Protein AF-A0A915I527-F1 (afdb_monomer)

Solvent-accessible surface area (backbone atoms only — not comparable to full-atom values): 11314 Å² total; per-residue (Å²): 134,87,75,80,77,55,21,30,43,56,52,45,46,52,34,38,80,65,66,72,48,99,56,93,51,64,83,54,41,32,39,28,46,30,30,69,75,68,42,27,34,25,80,50,53,55,79,43,41,50,62,61,56,59,54,50,44,69,65,29,42,70,80,59,39,72,50,46,48,77,46,80,44,73,32,59,65,62,54,54,40,59,68,54,62,69,87,58,81,80,58,48,62,47,74,29,36,35,18,74,36,62,64,71,39,84,43,24,37,31,59,53,93,66,25,43,27,35,27,82,41,94,84,50,88,53,70,78,47,74,44,55,47,90,45,49,46,68,23,48,28,58,61,70,92,54,61,68,94,49,86,34,31,39,21,35,40,51,78,82,57,64,61,67,72,39,96,77,32,69,52,86,46,32,35,43,33,26,92,40,64,67,55,44,51,46,47,45,40,51,62,43,61,78,73,45,91,69,84,126

Mean predicted aligned error: 5.67 Å

Nearest PDB structures (foldseek):
  1eaz-assembly1_A  TM=7.743E-01  e=2.487E-03  Homo sapiens
  5fi0-assembly3_E  TM=6.152E-01  e=7.373E-03  Homo sapiens
  5fi0-assembly2_C  TM=6.126E-01  e=9.386E-03  Homo sapiens
  6bnm-assembly1_A  TM=6.977E-01  e=3.139E-02  Homo sapiens
  5d3v-assembly2_B  TM=5.682E-01  e=2.619E-02  Homo sapiens

Sequence (200 aa):
MITKKLTASDVCRFAIERNKVNFTSTDDIGLFEVVCRGELERLISPDESVLDVVSRWTTWSLEERASNYLILKVDYVTNHVKNMAFGQTLYPTCEVLFAENRSFKRCFFKYVQGTIAQLKDAKSTKHLKEWNCDDLLWYFGCEIKRQPPKKFNLTFITKDDLIKRSKTNPCFGKTMCFKTEKDLYKWLCTVLLINVNIPF

pLDDT: mean 87.97, std 13.3, range [35.88, 98.56]

Foldseek 3Di:
DDDPQQFQLNVLVVCCVVVVDPDDDSLFKFKKKAWDLRQKIDTGFRGDGPCLVLVLLV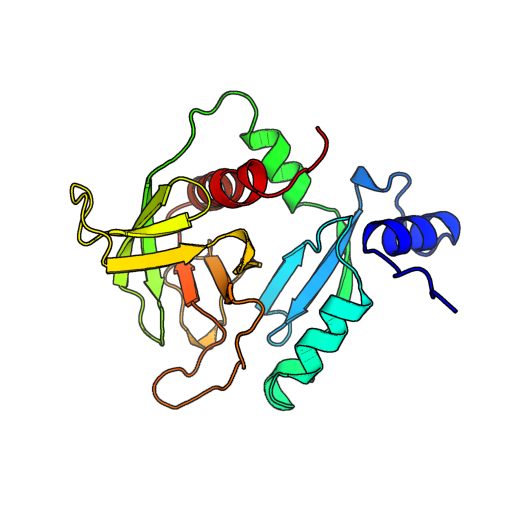LEDCVGNVNIDIDMDTPVLVVLLVVLVPPDDAPQKDWWQKDQAQGTDTWMWGDDDQKIFTAPDPPGPDGPDIDRLVQKDKIFGFPVNSVQPDRGKIFIDGSPDHQDADPRHNTGGMMTHHPDNSRSSSVVSNSDVVPPPPDD

InterPro domains:
  IPR000159 Ras-associating domain [PF00788] (2-60)
  IPR000159 Ras-associating domain [PS50200] (1-77)
  IPR029071 Ubiquitin-like domain superfamily [SSF54236] (1-79)
  IPR052227 Arf-GAP with Rho-GAP domain, ANK repeat and PH domain-containing protein [PTHR45899] (2-194)

Radius of gyration: 17.28 Å; Cα contacts (8 Å, |Δi|>4): 355; chains: 1; bounding box: 54×40×44 Å

Secondary structure (DSSP, 8-state):
--PPPPBHHHHHHHHHHTT-SS-S-TTSEEEEEEEGGGTEEEEPPTTSBHHHHHHHHTTS-HHHHTT-EEEEEE-HHHHHHHHHHTT-----EEEEEEESSSS-EEEEEEEETTEEEEESSTT---EEEEEEGGGEEEEEE--GGG--SSS-EEEEEETT------SSS-SSSEEEE-SSHHHHHHHHHHHHHTT-----

Structure (mmCIF, N/CA/C/O backbone):
data_AF-A0A915I527-F1
#
_entry.id   AF-A0A915I527-F1
#
loop_
_atom_site.group_PDB
_atom_site.id
_atom_site.type_symbol
_atom_site.label_atom_id
_atom_site.label_alt_id
_atom_site.label_comp_id
_atom_site.label_asym_id
_atom_site.label_entity_id
_atom_site.label_seq_id
_atom_site.pdbx_PDB_ins_code
_atom_site.Cartn_x
_atom_site.Cartn_y
_atom_site.Cartn_z
_atom_site.occupancy
_atom_site.B_iso_or_equiv
_atom_site.auth_seq_id
_atom_site.auth_comp_id
_atom_site.auth_asym_id
_atom_site.auth_atom_id
_atom_site.pdbx_PDB_model_num
ATOM 1 N N . MET A 1 1 ? -33.380 6.811 -4.066 1.00 35.88 1 MET A N 1
ATOM 2 C CA . MET A 1 1 ? -32.950 6.725 -2.655 1.00 35.88 1 MET A CA 1
ATOM 3 C C . MET A 1 1 ? -31.426 6.720 -2.668 1.00 35.88 1 MET A C 1
ATOM 5 O O . MET A 1 1 ? -30.853 5.735 -3.107 1.00 35.88 1 MET A O 1
ATOM 9 N N . ILE A 1 2 ? -30.772 7.845 -2.363 1.00 42.56 2 ILE A N 1
ATOM 10 C CA . ILE A 1 2 ? -29.302 7.934 -2.358 1.00 42.56 2 ILE A CA 1
ATOM 11 C C . ILE A 1 2 ? -28.854 7.495 -0.964 1.00 42.56 2 ILE A C 1
ATOM 13 O O . ILE A 1 2 ? -28.909 8.275 -0.018 1.00 42.56 2 ILE A O 1
ATOM 17 N N . THR A 1 3 ? -28.506 6.223 -0.796 1.00 50.00 3 THR A N 1
ATOM 18 C CA . THR A 1 3 ? -27.894 5.738 0.446 1.00 50.00 3 THR A CA 1
ATOM 19 C C . THR A 1 3 ? -26.538 6.418 0.606 1.00 50.00 3 THR A C 1
ATOM 21 O O . THR A 1 3 ? -25.677 6.296 -0.264 1.00 50.00 3 THR A O 1
ATOM 24 N N . LYS A 1 4 ? -26.352 7.162 1.703 1.00 63.53 4 LYS A N 1
ATOM 25 C CA . LYS A 1 4 ? -25.069 7.779 2.062 1.00 63.53 4 LYS A CA 1
ATOM 26 C C . LYS A 1 4 ? -23.982 6.697 2.031 1.00 63.53 4 LYS A C 1
ATOM 28 O O . LYS A 1 4 ? -24.095 5.699 2.742 1.00 63.53 4 LYS A O 1
ATOM 33 N N . LYS A 1 5 ? -22.954 6.875 1.193 1.00 83.06 5 LYS A N 1
ATOM 34 C CA . LYS A 1 5 ? -21.789 5.982 1.176 1.00 83.06 5 LYS A CA 1
ATOM 35 C C . LYS A 1 5 ? -21.079 6.107 2.524 1.00 83.06 5 LYS A C 1
ATOM 37 O O . LYS A 1 5 ? -20.650 7.197 2.883 1.00 83.06 5 LYS A O 1
ATOM 42 N N . LEU A 1 6 ? -20.980 5.003 3.261 1.00 93.12 6 LEU A N 1
ATOM 43 C CA . LEU A 1 6 ? -20.216 4.951 4.505 1.00 93.12 6 LEU A CA 1
ATOM 44 C C . LEU A 1 6 ? -18.721 5.048 4.166 1.00 93.12 6 LEU A C 1
ATOM 46 O O . LEU A 1 6 ? -18.207 4.212 3.412 1.00 93.12 6 LEU A O 1
ATOM 50 N N . THR A 1 7 ? -18.051 6.078 4.676 1.00 96.19 7 THR A N 1
ATOM 51 C CA . THR A 1 7 ? -16.613 6.303 4.467 1.00 96.19 7 THR A CA 1
ATOM 52 C C . THR A 1 7 ? -15.782 5.683 5.587 1.00 96.19 7 THR A C 1
ATOM 54 O O . THR A 1 7 ? -16.312 5.322 6.642 1.00 96.19 7 THR A O 1
ATOM 57 N N . ALA A 1 8 ? -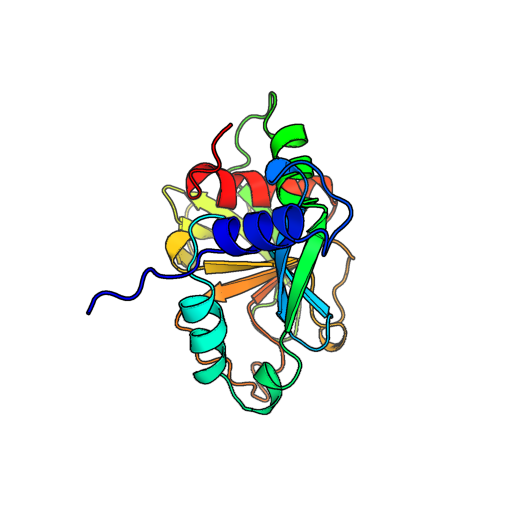14.468 5.569 5.384 1.00 95.50 8 ALA A N 1
ATOM 58 C CA . ALA A 1 8 ? -13.556 5.129 6.439 1.00 95.50 8 ALA A CA 1
ATOM 59 C C . ALA A 1 8 ? -13.630 6.034 7.685 1.00 95.50 8 ALA A C 1
ATOM 61 O O . ALA A 1 8 ? -13.700 5.525 8.804 1.00 95.50 8 ALA A O 1
ATOM 62 N N . SER A 1 9 ? -13.710 7.359 7.500 1.00 94.56 9 SER A N 1
ATOM 63 C CA . SER A 1 9 ? -13.876 8.318 8.604 1.00 94.56 9 SER A CA 1
ATOM 64 C C . SER A 1 9 ? -15.180 8.095 9.376 1.00 94.56 9 SER A C 1
ATOM 66 O O . SER A 1 9 ? -15.177 8.122 10.608 1.00 94.56 9 SER A O 1
ATOM 68 N N . ASP A 1 10 ? -16.288 7.814 8.677 1.00 95.62 10 ASP A N 1
ATOM 69 C CA . ASP A 1 10 ? -17.565 7.506 9.328 1.00 95.62 10 ASP A CA 1
ATOM 70 C C . ASP A 1 10 ? -17.476 6.217 10.171 1.00 95.62 10 ASP A C 1
ATOM 72 O O . ASP A 1 10 ? -18.038 6.167 11.267 1.00 95.62 10 ASP A O 1
ATOM 76 N N . VAL A 1 11 ? -16.734 5.196 9.715 1.00 96.06 11 VAL A N 1
ATOM 77 C CA . VAL A 1 11 ? -16.493 3.963 10.492 1.00 96.06 11 VAL A CA 1
ATOM 78 C C . VAL A 1 11 ? -15.653 4.232 11.740 1.00 96.06 11 VAL A C 1
ATOM 80 O O . VAL A 1 11 ? -16.031 3.778 12.823 1.00 96.06 11 VAL A O 1
ATOM 83 N N . CYS A 1 12 ? -14.549 4.978 11.619 1.00 95.88 12 CYS A N 1
ATOM 84 C CA . CYS A 1 12 ? -13.720 5.359 12.767 1.00 95.88 12 CYS A CA 1
ATOM 85 C C . CYS A 1 12 ? -14.544 6.121 13.815 1.00 95.88 12 CYS A C 1
ATOM 87 O O . CYS A 1 12 ? -14.535 5.760 14.994 1.00 95.88 12 CYS A O 1
ATOM 89 N N . ARG A 1 13 ? -15.315 7.125 13.377 1.00 96.12 13 ARG A N 1
ATOM 90 C CA . ARG A 1 13 ? -16.177 7.932 14.251 1.00 96.12 13 ARG A CA 1
ATOM 91 C C . ARG A 1 13 ? -17.214 7.072 14.969 1.00 96.12 13 ARG A C 1
ATOM 93 O O . ARG A 1 13 ? -17.318 7.136 16.190 1.00 96.12 13 ARG A O 1
ATOM 100 N N . PHE A 1 14 ? -17.917 6.209 14.235 1.00 95.31 14 PHE A N 1
ATOM 101 C CA . PHE A 1 14 ? -18.912 5.305 14.812 1.00 95.31 14 PHE A CA 1
ATOM 102 C C . PHE A 1 14 ? -18.310 4.368 15.869 1.00 95.31 14 PHE A C 1
ATOM 104 O O . PHE A 1 14 ? -18.930 4.118 16.903 1.00 95.31 14 PHE A O 1
ATOM 111 N N . ALA A 1 15 ? -17.107 3.840 15.630 1.00 95.12 15 ALA A N 1
ATOM 112 C CA . ALA A 1 15 ? -16.439 2.951 16.575 1.00 95.12 15 ALA A CA 1
ATOM 113 C C . ALA A 1 15 ? -16.059 3.665 17.882 1.00 95.12 15 ALA A C 1
ATOM 115 O O . ALA A 1 15 ? -16.245 3.084 18.955 1.00 95.12 15 ALA A O 1
ATOM 116 N N . ILE A 1 16 ? -15.584 4.913 17.794 1.00 95.06 16 ILE A N 1
ATOM 117 C CA . ILE A 1 16 ? -15.290 5.767 18.954 1.00 95.06 16 ILE A CA 1
ATOM 118 C C . ILE A 1 16 ? -16.580 6.079 19.723 1.00 95.06 16 ILE A C 1
ATOM 120 O O . ILE A 1 16 ? -16.683 5.758 20.903 1.00 95.06 16 ILE A O 1
ATOM 124 N N . GLU A 1 17 ? -17.606 6.610 19.050 1.00 95.38 17 GLU A N 1
ATOM 125 C CA . GLU A 1 17 ? -18.885 7.002 19.671 1.00 95.38 17 GLU A CA 1
ATOM 126 C C . GLU A 1 17 ? -19.605 5.832 20.363 1.00 95.38 17 GLU A C 1
ATOM 128 O O . GLU A 1 17 ? -20.365 6.021 21.313 1.00 95.38 17 GLU A O 1
ATOM 133 N N . ARG A 1 18 ? -19.377 4.601 19.893 1.00 94.94 18 ARG A N 1
ATOM 134 C CA . ARG A 1 18 ? -19.960 3.372 20.455 1.00 94.94 18 ARG A CA 1
ATOM 135 C C . ARG A 1 18 ? -19.052 2.662 21.459 1.00 94.94 18 ARG A C 1
ATOM 137 O O . ARG A 1 18 ? -19.376 1.529 21.832 1.00 94.94 18 ARG A O 1
ATOM 144 N N . ASN A 1 19 ? -17.948 3.285 21.880 1.00 90.38 19 ASN A N 1
ATOM 145 C CA . ASN A 1 19 ? -16.951 2.718 22.796 1.00 90.38 19 ASN A CA 1
ATOM 146 C C . ASN A 1 19 ? -16.484 1.315 22.362 1.00 90.38 19 ASN A C 1
ATOM 148 O O . ASN A 1 19 ? -16.349 0.402 23.177 1.00 90.38 19 ASN A O 1
ATOM 152 N N . LYS A 1 20 ? -16.313 1.103 21.050 1.00 92.31 20 LYS A N 1
ATOM 153 C CA . LYS A 1 20 ? -15.820 -0.167 20.483 1.00 92.31 20 LYS A CA 1
ATOM 154 C C . LYS A 1 20 ? -14.301 -0.231 20.417 1.00 92.31 20 LYS A C 1
ATOM 156 O O . LYS A 1 20 ? -13.754 -1.300 20.166 1.00 92.31 20 LYS A O 1
ATOM 161 N N . VAL A 1 21 ? -13.642 0.902 20.626 1.00 90.69 21 VAL A N 1
ATOM 162 C CA . VAL A 1 21 ? -12.194 1.067 20.568 1.00 90.69 21 VAL A CA 1
ATOM 163 C C . VAL A 1 21 ? -11.750 2.053 21.647 1.00 90.69 21 VAL A C 1
ATOM 165 O O . VAL A 1 21 ? -12.518 2.924 22.046 1.00 90.69 21 VAL A O 1
ATOM 168 N N . ASN A 1 22 ? -10.499 1.936 22.091 1.00 91.25 22 ASN A N 1
ATOM 169 C CA . ASN A 1 22 ? -9.917 2.807 23.115 1.00 91.25 22 ASN A CA 1
ATOM 170 C C . ASN A 1 22 ? -9.201 4.008 22.475 1.00 91.25 22 ASN A C 1
ATOM 172 O O . ASN A 1 22 ? -8.009 4.209 22.692 1.00 91.25 22 ASN A O 1
ATOM 176 N N . PHE A 1 23 ? -9.919 4.771 21.650 1.00 89.81 23 PHE A N 1
ATOM 177 C CA . PHE A 1 23 ? -9.430 6.006 21.030 1.00 89.81 23 PHE A CA 1
ATOM 178 C C . PHE A 1 23 ? -10.411 7.141 21.299 1.00 89.81 23 PHE A C 1
ATOM 180 O O . PHE A 1 23 ? -11.617 6.913 21.374 1.00 89.81 23 PHE A O 1
ATOM 187 N N . THR A 1 24 ? -9.892 8.358 21.434 1.00 86.81 24 THR A N 1
ATOM 188 C CA . THR A 1 24 ? -10.682 9.568 21.708 1.00 86.81 24 THR A CA 1
ATOM 189 C C . THR A 1 24 ? -10.756 10.512 20.511 1.00 86.81 24 THR A C 1
ATOM 191 O O . THR A 1 24 ? -11.669 11.332 20.454 1.00 86.81 24 THR A O 1
ATOM 194 N N . SER A 1 25 ? -9.839 10.380 19.547 1.00 88.94 25 SER A N 1
ATOM 195 C CA . SER A 1 25 ? -9.818 11.151 18.303 1.00 88.94 25 SER A CA 1
ATOM 196 C C . SER A 1 25 ? -9.816 10.235 17.083 1.00 88.94 25 SER A C 1
ATOM 198 O O . SER A 1 25 ? -9.184 9.177 17.079 1.00 88.94 25 SER A O 1
ATOM 200 N N . THR A 1 26 ? -10.497 10.666 16.020 1.00 87.31 26 THR A N 1
ATOM 201 C CA . THR A 1 26 ? -10.415 10.029 14.699 1.00 87.31 26 THR A CA 1
ATOM 202 C C . THR A 1 26 ? -9.049 10.204 14.041 1.00 87.31 26 THR A C 1
ATOM 204 O O . THR A 1 26 ? -8.757 9.478 13.100 1.00 87.31 26 THR A O 1
ATOM 207 N N . ASP A 1 27 ? -8.215 11.123 14.530 1.00 86.25 27 ASP A N 1
ATOM 208 C CA . ASP A 1 27 ? -6.867 11.357 13.995 1.00 86.25 27 ASP A CA 1
ATOM 209 C C . ASP A 1 27 ? -5.857 10.285 14.434 1.00 86.25 27 ASP A C 1
ATOM 211 O O . ASP A 1 27 ? -4.825 10.106 13.792 1.00 86.25 27 ASP A O 1
ATOM 215 N N . ASP A 1 28 ? -6.161 9.555 15.512 1.00 89.38 28 ASP A N 1
ATOM 216 C CA . ASP A 1 28 ? -5.281 8.528 16.079 1.00 89.38 28 ASP A CA 1
ATOM 217 C C . ASP A 1 28 ? -5.592 7.118 15.554 1.00 89.38 28 ASP A C 1
ATOM 219 O O . ASP A 1 28 ? -4.817 6.183 15.776 1.00 89.38 28 ASP A O 1
ATOM 223 N N . ILE A 1 29 ? -6.727 6.940 14.869 1.00 94.88 29 ILE A N 1
ATOM 224 C CA . ILE A 1 29 ? -7.246 5.643 14.430 1.00 94.88 29 ILE A CA 1
ATOM 225 C C . ILE A 1 29 ? -7.549 5.637 12.930 1.00 94.88 29 ILE A C 1
ATOM 227 O O . ILE A 1 29 ? -8.259 6.489 12.404 1.00 94.88 29 ILE A O 1
ATOM 231 N N . GLY A 1 30 ? -7.059 4.611 12.244 1.00 95.12 30 GLY A N 1
ATOM 232 C CA . GLY A 1 30 ? -7.296 4.385 10.825 1.00 95.12 30 GLY A CA 1
ATOM 233 C C . GLY A 1 30 ? -8.070 3.097 10.580 1.00 95.12 30 GLY A C 1
ATOM 234 O O . GLY A 1 30 ? -7.940 2.119 11.327 1.00 95.12 30 GLY A O 1
ATOM 235 N N . LEU A 1 31 ? -8.843 3.078 9.496 1.00 97.56 31 LEU A N 1
ATOM 236 C CA . LEU A 1 31 ? -9.376 1.845 8.931 1.00 97.56 31 LEU A CA 1
ATOM 237 C C . LEU A 1 31 ? -8.354 1.280 7.945 1.00 97.56 31 LEU A C 1
ATOM 239 O O . LEU A 1 31 ? -7.955 1.953 6.997 1.00 97.56 31 LEU A O 1
ATOM 243 N N . PHE A 1 32 ? -7.944 0.039 8.165 1.00 98.19 32 PHE A N 1
ATOM 244 C CA . PHE A 1 32 ? -6.981 -0.648 7.320 1.00 98.19 32 PHE A CA 1
ATOM 245 C C . PHE A 1 32 ? -7.658 -1.764 6.539 1.00 98.19 32 PHE A C 1
ATOM 247 O O . PHE A 1 32 ? -8.436 -2.540 7.092 1.00 98.19 32 PHE A O 1
ATOM 254 N N . GLU A 1 33 ? -7.316 -1.861 5.259 1.00 98.25 33 GLU A N 1
ATOM 255 C CA . GLU A 1 33 ? -7.559 -3.050 4.450 1.00 98.25 33 GLU A CA 1
ATOM 256 C C . GLU A 1 33 ? -6.364 -3.985 4.610 1.00 98.25 33 GLU A C 1
ATOM 258 O O . GLU A 1 33 ? -5.229 -3.581 4.356 1.00 98.25 33 GLU A O 1
ATOM 263 N N . VAL A 1 34 ? -6.626 -5.232 4.999 1.00 98.56 34 VAL A N 1
ATOM 264 C CA . VAL A 1 34 ? -5.612 -6.275 5.148 1.00 98.56 34 VAL A CA 1
ATOM 265 C C . VAL A 1 34 ? -5.899 -7.402 4.165 1.00 98.56 34 VAL A C 1
ATOM 267 O O . VAL A 1 34 ? -7.028 -7.890 4.080 1.00 98.56 34 VAL A O 1
ATOM 270 N N . VAL A 1 35 ? -4.877 -7.804 3.412 1.00 97.62 35 VAL A N 1
ATOM 271 C CA . VAL A 1 35 ? -4.969 -8.786 2.322 1.00 97.62 35 VAL A CA 1
ATOM 272 C C . VAL A 1 35 ? -3.832 -9.802 2.408 1.00 97.62 35 VAL A C 1
ATOM 274 O O . VAL A 1 35 ? -2.932 -9.687 3.243 1.00 97.62 35 VAL A O 1
ATOM 277 N N . CYS A 1 36 ? -3.870 -10.826 1.547 1.00 96.25 36 CYS A N 1
ATOM 278 C CA . CYS A 1 36 ? -2.830 -11.861 1.474 1.00 96.25 36 CYS A CA 1
ATOM 279 C C . CYS A 1 36 ? -2.515 -12.481 2.846 1.00 96.25 36 CYS A C 1
ATOM 281 O O . CYS A 1 36 ? -1.359 -12.555 3.256 1.00 96.25 36 CYS A O 1
ATOM 283 N N . ARG A 1 37 ? -3.557 -12.909 3.572 1.00 96.31 37 ARG A N 1
ATOM 284 C CA . ARG A 1 37 ? -3.440 -13.569 4.885 1.00 96.31 37 ARG A CA 1
ATOM 285 C C . ARG A 1 37 ? -2.680 -12.749 5.937 1.00 96.31 37 ARG A C 1
ATOM 287 O O . ARG A 1 37 ? -2.027 -13.322 6.803 1.00 96.31 37 ARG A O 1
ATOM 294 N N . GLY A 1 38 ? -2.772 -11.421 5.870 1.00 97.50 38 GLY A N 1
ATOM 295 C CA . GLY A 1 38 ? -2.122 -10.527 6.830 1.00 97.50 38 GLY A CA 1
ATOM 296 C C . GLY A 1 38 ? -0.714 -10.086 6.439 1.00 97.50 38 GLY A C 1
ATOM 297 O O . GLY A 1 38 ? -0.101 -9.321 7.175 1.00 97.50 38 GLY A O 1
ATOM 298 N N . GLU A 1 39 ? -0.189 -10.535 5.297 1.00 97.56 39 GLU A N 1
ATOM 299 C CA . GLU A 1 39 ? 1.156 -10.155 4.846 1.00 97.56 39 GLU A CA 1
ATOM 300 C C . GLU A 1 39 ? 1.206 -8.745 4.234 1.00 97.56 39 GLU A C 1
ATOM 302 O O . GLU A 1 39 ? 2.290 -8.172 4.095 1.00 97.56 39 GLU A O 1
ATOM 307 N N . LEU A 1 40 ? 0.046 -8.192 3.858 1.00 97.88 40 LEU A N 1
ATOM 308 C CA . LEU A 1 40 ? -0.080 -6.869 3.260 1.00 97.88 40 LEU A CA 1
ATOM 309 C C . LEU A 1 40 ? -1.240 -6.086 3.862 1.00 97.88 40 LEU A C 1
ATOM 311 O O . LEU A 1 40 ? -2.334 -6.6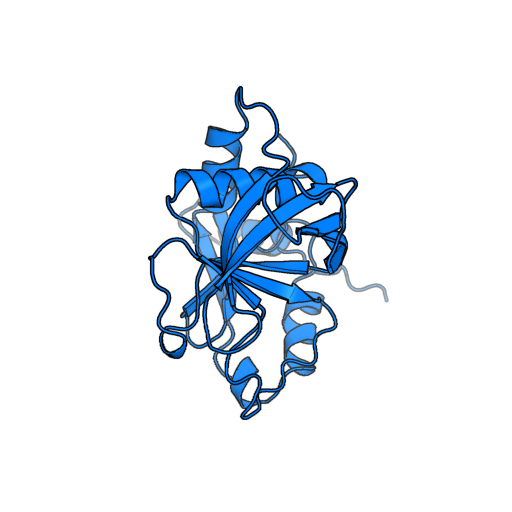20 4.044 1.00 97.88 40 LEU A O 1
ATOM 315 N N . GLU A 1 41 ? -1.027 -4.793 4.079 1.00 98.00 41 GLU A N 1
ATOM 316 C CA . GLU A 1 41 ? -2.069 -3.896 4.570 1.00 98.00 41 GLU A CA 1
ATOM 317 C C . GLU A 1 41 ? -1.931 -2.480 4.025 1.00 98.00 41 GLU A C 1
ATOM 319 O O . GLU A 1 41 ? -0.834 -2.035 3.699 1.00 98.00 41 GLU A O 1
ATOM 324 N N . ARG A 1 42 ? -3.034 -1.740 3.959 1.00 96.12 42 ARG A N 1
ATOM 325 C CA . ARG A 1 42 ? -3.017 -0.316 3.620 1.00 96.12 42 ARG A CA 1
ATOM 326 C C . ARG A 1 42 ? -3.961 0.475 4.504 1.00 96.12 42 ARG A C 1
ATOM 328 O O . ARG A 1 42 ? -5.017 -0.035 4.874 1.00 96.12 42 ARG A O 1
ATOM 335 N N . LEU A 1 43 ? -3.603 1.725 4.780 1.00 95.69 43 LEU A N 1
ATOM 336 C CA . LEU A 1 43 ? -4.548 2.703 5.306 1.00 95.69 43 LEU A CA 1
ATOM 337 C C . LEU A 1 43 ? -5.568 3.036 4.206 1.00 95.69 43 LEU A C 1
ATOM 339 O O . LEU A 1 43 ? -5.194 3.295 3.060 1.00 95.69 43 LEU A O 1
ATOM 343 N N . ILE A 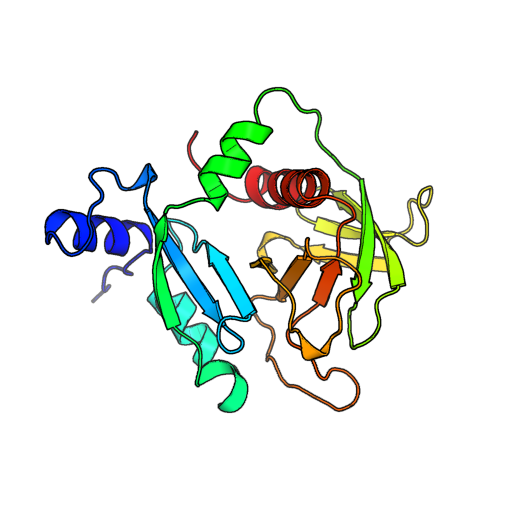1 44 ? -6.851 2.998 4.549 1.00 95.31 44 ILE A N 1
ATOM 344 C CA . ILE A 1 44 ? -7.942 3.447 3.683 1.00 95.31 44 ILE A CA 1
ATOM 345 C C . ILE A 1 44 ? -8.116 4.950 3.895 1.00 95.31 44 ILE A C 1
ATOM 347 O O . ILE A 1 44 ? -8.205 5.397 5.041 1.00 95.31 44 ILE A O 1
ATOM 351 N N . SER A 1 45 ? -8.167 5.726 2.808 1.00 91.31 45 SER A N 1
ATOM 352 C CA . SER A 1 45 ? -8.313 7.182 2.908 1.00 91.31 45 SER A CA 1
ATOM 353 C C . SER A 1 45 ? -9.610 7.553 3.642 1.00 91.31 45 SER A C 1
ATOM 355 O O . SER A 1 45 ? -10.625 6.880 3.438 1.00 91.31 45 SER A O 1
ATOM 357 N N . PRO A 1 46 ? -9.627 8.615 4.472 1.00 92.00 46 PRO A N 1
ATOM 358 C CA . PRO A 1 46 ? -10.794 8.978 5.284 1.00 92.00 46 PRO A CA 1
ATOM 359 C C . PRO A 1 46 ? -12.103 9.156 4.496 1.00 92.00 46 PRO A C 1
ATOM 361 O O . PRO A 1 46 ? -13.185 8.897 5.029 1.00 92.00 46 PRO A O 1
ATOM 364 N N . ASP A 1 47 ? -12.004 9.584 3.240 1.00 92.19 47 ASP A N 1
ATOM 365 C CA . ASP A 1 47 ? -13.087 9.826 2.285 1.00 92.19 47 ASP A CA 1
ATOM 366 C C . ASP A 1 47 ? -13.427 8.610 1.402 1.00 92.19 47 ASP A C 1
ATOM 368 O O . ASP A 1 47 ? -14.496 8.578 0.787 1.00 92.19 47 ASP A O 1
ATOM 372 N N . GLU A 1 48 ? -12.570 7.585 1.360 1.00 92.75 48 GLU A N 1
ATOM 373 C CA . GLU A 1 48 ? -12.798 6.388 0.548 1.00 92.75 48 GLU A CA 1
ATOM 374 C C . GLU A 1 48 ? -14.009 5.608 1.088 1.00 92.75 48 GLU A C 1
ATOM 376 O O . GLU A 1 48 ? -14.185 5.400 2.296 1.00 92.75 48 GLU A O 1
ATOM 381 N N . SER A 1 49 ? -14.878 5.168 0.174 1.00 95.31 49 SER A N 1
ATOM 382 C CA . SER A 1 49 ? -16.059 4.392 0.539 1.00 95.31 49 SER A CA 1
ATOM 383 C C . SER A 1 49 ? -15.681 2.967 0.917 1.00 95.31 49 SER A C 1
ATOM 385 O O . SER A 1 49 ? -15.106 2.224 0.122 1.00 95.31 49 SER A O 1
ATOM 387 N N . VAL A 1 50 ? -16.116 2.542 2.101 1.00 96.38 50 VAL A N 1
ATOM 388 C CA . VAL A 1 50 ? -15.895 1.178 2.596 1.00 96.38 50 VAL A CA 1
ATOM 389 C C . VAL A 1 50 ? -16.573 0.144 1.696 1.00 96.38 50 VAL A C 1
ATOM 391 O O . VAL A 1 50 ? -16.025 -0.931 1.457 1.00 96.38 50 VAL A O 1
ATOM 394 N N . LEU A 1 51 ? -17.743 0.483 1.146 1.00 95.12 51 LEU A N 1
ATOM 395 C CA . LEU A 1 51 ? -18.436 -0.381 0.195 1.00 95.12 51 LEU A CA 1
ATOM 396 C C . LEU A 1 51 ? -17.636 -0.545 -1.099 1.00 95.12 51 LEU A C 1
ATOM 398 O O . LEU A 1 51 ? -17.551 -1.663 -1.599 1.00 95.12 51 LEU A O 1
ATOM 402 N N . ASP A 1 52 ? -17.035 0.526 -1.621 1.00 93.88 52 ASP A N 1
ATOM 403 C CA . ASP A 1 52 ? -16.231 0.455 -2.847 1.00 93.88 52 ASP A CA 1
ATOM 404 C C . ASP A 1 52 ? -14.975 -0.415 -2.620 1.00 93.88 52 ASP A C 1
ATOM 406 O O . ASP A 1 52 ? -14.634 -1.235 -3.474 1.00 93.88 52 ASP A O 1
ATOM 410 N N . VAL A 1 53 ? -14.347 -0.332 -1.437 1.00 94.69 53 VAL A N 1
ATOM 411 C CA . VAL A 1 53 ? -13.219 -1.200 -1.037 1.00 94.69 53 VAL A CA 1
ATOM 412 C C . VAL A 1 53 ? -13.612 -2.675 -1.041 1.00 94.69 53 VAL A C 1
ATOM 414 O O . VAL A 1 53 ? -12.973 -3.485 -1.710 1.00 94.69 53 VAL A O 1
ATOM 417 N N . VAL A 1 54 ? -14.680 -3.035 -0.325 1.00 95.06 54 VAL A N 1
ATOM 418 C CA . VAL A 1 54 ? -15.123 -4.436 -0.221 1.00 95.06 54 VAL A CA 1
ATOM 419 C C . VAL A 1 54 ? -15.649 -4.947 -1.565 1.00 95.06 54 VAL A C 1
ATOM 421 O O . VAL A 1 54 ? -15.411 -6.099 -1.930 1.00 95.06 54 VAL A O 1
ATOM 424 N N . SER A 1 55 ? -16.312 -4.089 -2.346 1.00 93.94 55 SER A N 1
ATOM 425 C CA . SER A 1 55 ? -16.787 -4.432 -3.691 1.00 93.94 55 SER A CA 1
ATOM 426 C C . SER A 1 55 ? -15.627 -4.746 -4.632 1.00 93.94 55 SER A C 1
ATOM 428 O O . SER A 1 55 ? -15.733 -5.675 -5.430 1.00 93.94 55 SER A O 1
ATOM 430 N N . ARG A 1 56 ? -14.485 -4.059 -4.503 1.00 94.31 56 ARG A N 1
ATOM 431 C CA . ARG A 1 56 ? -13.276 -4.358 -5.284 1.00 94.31 56 ARG A CA 1
ATOM 432 C C . ARG A 1 56 ? -12.788 -5.788 -5.069 1.00 94.31 56 ARG A C 1
ATOM 434 O O . ARG A 1 56 ? -12.431 -6.452 -6.032 1.00 94.31 56 ARG A O 1
ATOM 441 N N . TRP A 1 57 ? -12.856 -6.321 -3.849 1.00 94.50 57 TRP A N 1
ATOM 442 C CA . TRP A 1 57 ? -12.477 -7.718 -3.591 1.00 94.50 57 TRP A CA 1
ATOM 443 C C . TRP A 1 57 ? -13.325 -8.722 -4.374 1.00 94.50 57 TRP A C 1
ATOM 445 O O . TRP A 1 57 ? -12.888 -9.847 -4.618 1.00 94.50 57 TRP A O 1
ATOM 455 N N . THR A 1 58 ? -14.541 -8.345 -4.778 1.00 92.31 58 THR A N 1
ATOM 456 C CA . THR A 1 58 ? -15.413 -9.237 -5.548 1.00 92.31 58 THR A CA 1
ATOM 457 C C . THR A 1 58 ? -14.889 -9.499 -6.959 1.00 92.31 58 THR A C 1
ATOM 459 O O . THR A 1 58 ? -15.200 -10.554 -7.514 1.00 92.31 58 THR A O 1
ATOM 462 N N . THR A 1 59 ? -14.049 -8.606 -7.501 1.00 91.25 59 THR A N 1
ATOM 463 C CA . THR A 1 59 ? -13.391 -8.778 -8.806 1.00 91.25 59 THR A CA 1
ATOM 464 C C . THR A 1 59 ? -12.174 -9.703 -8.729 1.00 91.25 59 THR A C 1
ATOM 466 O O . THR A 1 59 ? -11.719 -10.224 -9.751 1.00 91.25 59 THR A O 1
ATOM 469 N N . TRP A 1 60 ? -11.649 -9.943 -7.524 1.00 92.62 60 TRP A N 1
ATOM 470 C CA . TRP A 1 60 ? -10.520 -10.837 -7.289 1.00 92.62 60 TRP A CA 1
ATOM 471 C C . TRP A 1 60 ? -10.970 -12.296 -7.209 1.00 92.62 60 TRP A C 1
ATOM 473 O O . TRP A 1 60 ? -12.142 -12.612 -6.976 1.00 92.62 60 TRP A O 1
ATOM 483 N N . SER A 1 61 ? -10.016 -13.213 -7.388 1.00 91.00 61 SER A N 1
ATOM 484 C CA . SER A 1 61 ? -10.291 -14.642 -7.221 1.00 91.00 61 SER A CA 1
ATOM 485 C C . SER A 1 61 ? -10.744 -14.966 -5.790 1.00 91.00 61 SER A C 1
ATOM 487 O O . SER A 1 61 ? -10.424 -14.246 -4.841 1.00 91.00 61 SER A O 1
ATOM 489 N N . LEU A 1 62 ? -11.466 -16.082 -5.625 1.00 91.56 62 LEU A N 1
ATOM 490 C CA . LEU A 1 62 ? -11.895 -16.542 -4.302 1.00 91.56 62 LEU A CA 1
ATOM 491 C C . LEU A 1 62 ? -10.701 -16.737 -3.354 1.00 91.56 62 LEU A C 1
ATOM 493 O O . LEU A 1 62 ? -10.803 -16.383 -2.186 1.00 91.56 62 LEU A O 1
ATOM 497 N N . GLU A 1 63 ? -9.578 -17.249 -3.866 1.00 90.81 63 GLU A N 1
ATOM 498 C CA . GLU A 1 63 ? -8.353 -17.458 -3.088 1.00 90.81 63 GLU A CA 1
ATOM 499 C C . GLU A 1 63 ? -7.788 -16.142 -2.541 1.00 90.81 63 GLU A C 1
ATOM 501 O O . GLU A 1 63 ? -7.444 -16.079 -1.362 1.00 90.81 63 GLU A O 1
ATOM 506 N N . GLU A 1 64 ? -7.737 -15.087 -3.363 1.00 91.69 64 GLU A N 1
ATOM 507 C CA . GLU A 1 64 ? -7.217 -13.788 -2.920 1.00 91.69 64 GLU A CA 1
ATOM 508 C C . GLU A 1 64 ? -8.115 -13.154 -1.862 1.00 91.69 64 GLU A C 1
ATOM 510 O O . GLU A 1 64 ? -7.620 -12.640 -0.864 1.00 91.69 64 GLU A O 1
ATOM 515 N N . ARG A 1 65 ? -9.437 -13.184 -2.071 1.00 93.12 65 ARG A N 1
ATOM 516 C CA . ARG A 1 65 ? -10.373 -12.441 -1.217 1.00 93.12 65 ARG A CA 1
ATOM 517 C C . ARG A 1 65 ? -10.764 -13.162 0.068 1.00 93.12 65 ARG A C 1
ATOM 519 O O . ARG A 1 65 ? -11.230 -12.510 0.995 1.00 93.12 65 ARG A O 1
ATOM 526 N N . ALA A 1 66 ? -10.595 -14.484 0.139 1.00 94.25 66 ALA A N 1
ATOM 527 C CA . ALA A 1 66 ? -11.063 -15.293 1.268 1.00 94.25 66 ALA A CA 1
ATOM 528 C C . ALA A 1 66 ? -10.443 -14.888 2.615 1.00 94.25 66 ALA A C 1
ATOM 530 O O . ALA A 1 66 ? -11.065 -15.088 3.653 1.00 94.25 66 ALA A O 1
ATOM 531 N N . SER A 1 67 ? -9.230 -14.330 2.598 1.00 95.19 67 SER A N 1
ATOM 532 C CA . SER A 1 67 ? -8.525 -13.879 3.802 1.00 95.19 67 SER A CA 1
ATOM 533 C C . SER A 1 67 ? -8.563 -12.369 4.023 1.00 95.19 67 SER A C 1
ATOM 535 O O . SER A 1 67 ? -7.870 -11.888 4.915 1.00 95.19 67 SER A O 1
ATOM 537 N N . ASN A 1 68 ? -9.284 -11.615 3.191 1.00 97.75 68 ASN A N 1
ATOM 538 C CA . ASN A 1 68 ? -9.313 -10.164 3.311 1.00 97.75 68 ASN A CA 1
ATOM 539 C C . ASN A 1 68 ? -10.196 -9.744 4.480 1.00 97.75 68 ASN A C 1
ATOM 541 O O . ASN A 1 68 ? -11.269 -10.309 4.699 1.00 97.75 68 ASN A O 1
ATOM 545 N N . TYR A 1 69 ? -9.769 -8.719 5.205 1.00 98.38 69 TYR A N 1
ATOM 546 C CA . TYR A 1 69 ? -10.569 -8.131 6.268 1.00 98.38 69 TYR A CA 1
ATOM 547 C C . TYR A 1 69 ? -10.248 -6.652 6.444 1.00 98.38 69 TYR A C 1
ATOM 549 O O . TYR A 1 69 ? -9.213 -6.150 6.003 1.00 98.38 69 TYR A O 1
ATOM 557 N N . LEU A 1 70 ? -11.176 -5.956 7.094 1.00 98.38 70 LEU A N 1
ATOM 558 C CA . LEU A 1 70 ? -10.982 -4.588 7.545 1.00 98.38 70 LEU A CA 1
ATOM 559 C C . LEU A 1 70 ? -10.681 -4.593 9.039 1.00 98.38 70 LEU A C 1
ATOM 561 O O . LEU A 1 70 ? -11.290 -5.359 9.789 1.00 98.38 70 LEU A O 1
ATOM 565 N N . ILE A 1 71 ? -9.767 -3.735 9.475 1.00 97.62 71 ILE A N 1
ATOM 566 C CA . ILE A 1 71 ? -9.422 -3.594 10.891 1.00 97.62 71 ILE A CA 1
ATOM 567 C C . ILE A 1 71 ? -9.244 -2.127 11.265 1.00 97.62 71 ILE A C 1
ATOM 569 O O . ILE A 1 71 ? -8.669 -1.346 10.512 1.00 97.62 71 ILE A O 1
ATOM 573 N N . LEU A 1 72 ? -9.737 -1.762 12.446 1.00 97.50 72 LEU A N 1
ATOM 574 C CA . LEU A 1 72 ? -9.471 -0.472 13.071 1.00 97.50 72 LEU A CA 1
ATOM 575 C C . LEU A 1 72 ? -8.259 -0.597 13.991 1.00 97.50 72 LEU A C 1
ATOM 577 O O . LEU A 1 72 ? -8.220 -1.484 14.847 1.00 97.50 72 LEU A O 1
ATOM 581 N N . LYS A 1 73 ? -7.276 0.283 13.820 1.00 96.12 73 LYS A N 1
ATOM 582 C CA . LYS A 1 73 ? -6.063 0.326 14.649 1.00 96.12 73 LYS A CA 1
ATOM 583 C C . LYS A 1 73 ? -5.411 1.704 14.584 1.00 96.12 73 LYS A C 1
ATOM 585 O O . LYS A 1 73 ? -5.864 2.556 13.827 1.00 96.12 73 LYS A O 1
ATOM 590 N N . VAL A 1 74 ? -4.342 1.898 15.359 1.00 95.69 74 VAL A N 1
ATOM 591 C CA . VAL A 1 74 ? -3.559 3.143 15.354 1.00 95.69 74 VAL A CA 1
ATOM 592 C C . VAL A 1 74 ? -3.189 3.531 13.921 1.00 95.69 74 VAL A C 1
ATOM 594 O O . VAL A 1 74 ? -2.625 2.706 13.191 1.00 95.69 74 VAL A O 1
ATOM 597 N N . ASP A 1 75 ? -3.463 4.777 13.532 1.00 93.44 75 ASP A N 1
ATOM 598 C CA . ASP A 1 75 ? -3.001 5.321 12.253 1.00 93.44 75 ASP A CA 1
ATOM 599 C C . ASP A 1 75 ? -1.503 5.653 12.318 1.00 93.44 75 ASP A C 1
ATOM 601 O O . ASP A 1 75 ? -1.064 6.792 12.482 1.00 93.44 75 ASP A O 1
ATOM 605 N N . TYR A 1 76 ? -0.678 4.617 12.199 1.00 91.94 76 TYR A N 1
ATOM 606 C CA . TYR A 1 76 ? 0.769 4.790 12.147 1.00 91.94 76 TYR A CA 1
ATOM 607 C C . TYR A 1 76 ? 1.222 5.473 10.847 1.00 91.94 76 TYR A C 1
ATOM 609 O O . TYR A 1 76 ? 2.257 6.137 10.837 1.00 91.94 76 TYR A O 1
ATOM 617 N N . VAL A 1 77 ? 0.464 5.341 9.755 1.00 90.12 77 VAL A N 1
ATOM 618 C CA . VAL A 1 77 ? 0.868 5.818 8.426 1.00 90.12 77 VAL A CA 1
ATOM 619 C C . VAL A 1 77 ? 0.865 7.337 8.399 1.00 90.12 77 VAL A C 1
ATOM 621 O O . VAL A 1 77 ? 1.900 7.943 8.110 1.00 90.12 77 VAL A O 1
ATOM 624 N N . THR A 1 78 ? -0.259 7.954 8.764 1.00 87.19 78 THR A N 1
ATOM 625 C CA . THR A 1 78 ? -0.384 9.413 8.830 1.00 87.19 78 THR A CA 1
ATOM 626 C C . THR A 1 78 ? 0.610 9.994 9.832 1.00 87.19 78 THR A C 1
ATOM 628 O O . THR A 1 78 ? 1.274 10.985 9.529 1.00 87.19 78 THR A O 1
ATOM 631 N N . ASN A 1 79 ? 0.803 9.338 10.980 1.00 84.81 79 ASN A N 1
ATOM 632 C CA . ASN A 1 79 ? 1.777 9.756 11.988 1.00 84.81 79 ASN A CA 1
ATOM 633 C C . ASN A 1 79 ? 3.218 9.763 11.452 1.00 84.81 79 ASN A C 1
ATOM 635 O O . ASN A 1 79 ? 3.941 10.748 11.624 1.00 84.81 79 ASN A O 1
ATOM 639 N N . HIS A 1 80 ? 3.650 8.711 10.752 1.00 85.81 80 HIS A N 1
ATOM 640 C CA . HIS A 1 80 ? 4.979 8.680 10.135 1.00 85.81 80 HIS A CA 1
ATOM 641 C C . HIS A 1 80 ? 5.131 9.725 9.028 1.00 85.81 80 HIS A C 1
ATOM 643 O O . HIS A 1 80 ? 6.167 10.391 8.953 1.00 85.81 80 HIS A O 1
ATOM 649 N N . VAL A 1 81 ? 4.106 9.894 8.192 1.00 81.00 81 VAL A N 1
ATOM 650 C CA . VAL A 1 81 ? 4.112 10.861 7.089 1.00 81.00 81 VAL A CA 1
ATOM 651 C C . VAL A 1 81 ? 4.200 12.297 7.617 1.00 81.00 81 VAL A C 1
ATOM 653 O O . VAL A 1 81 ? 5.083 13.037 7.181 1.00 81.00 81 VAL A O 1
ATOM 656 N N . LYS A 1 82 ? 3.372 12.677 8.601 1.00 79.81 82 LYS A N 1
ATOM 657 C CA . LYS A 1 82 ? 3.401 14.004 9.250 1.00 79.81 82 LYS A CA 1
ATOM 658 C C . LYS A 1 82 ? 4.779 14.312 9.844 1.00 79.81 82 LYS A C 1
ATOM 660 O O . LYS A 1 82 ? 5.331 15.382 9.597 1.00 79.81 82 LYS A O 1
ATOM 665 N N . ASN A 1 83 ? 5.378 13.341 10.536 1.00 79.25 83 ASN A N 1
ATOM 666 C CA . ASN A 1 83 ? 6.715 13.481 11.119 1.00 79.25 83 ASN A CA 1
ATOM 667 C C . ASN A 1 83 ? 7.830 13.637 10.068 1.00 79.25 83 ASN A C 1
ATOM 669 O O . ASN A 1 83 ? 8.863 14.238 10.359 1.00 79.25 83 ASN A O 1
ATOM 673 N N . MET A 1 84 ? 7.657 13.107 8.851 1.00 73.81 84 MET A N 1
ATOM 674 C CA . MET A 1 84 ? 8.648 13.237 7.773 1.00 73.81 84 MET A CA 1
ATOM 675 C C . MET A 1 84 ? 8.444 14.449 6.863 1.00 73.81 84 MET A C 1
ATOM 677 O O . MET A 1 84 ? 9.427 14.927 6.294 1.00 73.81 84 MET A O 1
ATOM 681 N N . ALA A 1 85 ? 7.204 14.917 6.698 1.00 65.94 85 ALA A N 1
ATOM 682 C CA . ALA A 1 85 ? 6.850 16.029 5.815 1.00 65.94 85 ALA A CA 1
ATOM 683 C C . ALA A 1 85 ? 7.415 17.378 6.296 1.00 65.94 85 ALA A C 1
ATOM 685 O O . ALA A 1 85 ? 7.663 18.269 5.483 1.00 65.94 85 ALA A O 1
ATOM 686 N N . PHE A 1 86 ? 7.688 17.520 7.597 1.00 55.84 86 PHE A N 1
ATOM 687 C CA . PHE A 1 86 ? 8.365 18.693 8.144 1.00 55.84 86 PHE A CA 1
ATOM 688 C C . PHE A 1 86 ? 9.814 18.791 7.627 1.00 55.84 86 PHE A C 1
ATOM 690 O O . PHE A 1 86 ? 10.717 18.090 8.080 1.00 55.84 86 PHE A O 1
ATOM 697 N N . GLY A 1 87 ? 10.036 19.701 6.673 1.00 53.50 87 GLY A N 1
ATOM 698 C CA . GLY A 1 87 ? 11.367 20.191 6.298 1.00 53.50 87 GLY A CA 1
ATOM 699 C C . GLY A 1 87 ? 12.144 19.380 5.255 1.00 53.50 87 GLY A C 1
ATOM 700 O O . GLY A 1 87 ? 13.349 19.594 5.125 1.00 53.50 87 GLY A O 1
ATOM 701 N N . GLN A 1 88 ? 11.515 18.468 4.502 1.00 54.66 88 GLN A N 1
ATOM 702 C CA . GLN A 1 88 ? 12.213 17.697 3.462 1.00 54.66 88 GLN A CA 1
ATOM 703 C C . GLN A 1 88 ? 11.828 18.119 2.042 1.00 54.66 88 GLN A C 1
ATOM 705 O O . GLN A 1 88 ? 10.667 18.069 1.645 1.00 54.66 88 GLN A O 1
ATOM 710 N N . THR A 1 89 ? 12.844 18.470 1.250 1.00 51.38 89 THR A N 1
ATOM 711 C CA . THR A 1 89 ? 12.757 18.584 -0.209 1.00 51.38 89 THR A CA 1
ATOM 712 C C . THR A 1 89 ? 12.254 17.262 -0.788 1.00 51.38 89 THR A C 1
ATOM 714 O O . THR A 1 89 ? 12.756 16.198 -0.417 1.00 51.38 89 THR A O 1
ATOM 717 N N . LEU A 1 90 ? 11.264 17.334 -1.686 1.00 57.28 90 LEU A N 1
ATOM 718 C CA . LEU A 1 90 ? 10.680 16.182 -2.380 1.00 57.28 90 LEU A CA 1
ATOM 719 C C . LEU A 1 90 ? 11.777 15.226 -2.883 1.00 57.28 90 LEU A C 1
ATOM 721 O O . LEU A 1 90 ? 12.811 15.676 -3.379 1.00 57.28 90 LEU A O 1
ATOM 725 N N . TYR A 1 91 ? 11.548 13.915 -2.752 1.00 60.34 91 TYR A N 1
ATOM 726 C CA . TYR A 1 91 ? 12.414 12.855 -3.276 1.00 60.34 91 TYR A CA 1
ATOM 727 C C . TYR A 1 91 ? 11.889 12.432 -4.654 1.00 60.34 91 TYR A C 1
ATOM 729 O O . TYR A 1 91 ? 11.148 11.453 -4.748 1.00 60.34 91 TYR A O 1
ATOM 737 N N . PRO A 1 92 ? 12.230 13.140 -5.750 1.00 69.19 92 PRO A N 1
ATOM 738 C CA . PRO A 1 92 ? 11.659 12.830 -7.049 1.00 69.19 92 PRO A CA 1
ATOM 739 C C . PRO A 1 92 ? 12.112 11.464 -7.537 1.00 69.19 92 PRO A C 1
ATOM 741 O O . PRO A 1 92 ? 11.384 10.883 -8.316 1.00 69.19 92 PRO A O 1
ATOM 744 N N . THR A 1 93 ? 13.259 10.942 -7.091 1.00 85.19 93 THR A N 1
ATOM 745 C CA . THR A 1 93 ? 13.820 9.683 -7.590 1.00 85.19 93 THR A CA 1
ATOM 746 C C . THR A 1 93 ? 14.218 8.766 -6.439 1.00 85.19 93 THR A C 1
ATOM 748 O O . THR A 1 93 ? 14.843 9.213 -5.475 1.00 85.19 93 THR A O 1
ATOM 751 N N . CYS A 1 94 ? 13.911 7.474 -6.550 1.00 90.12 94 CYS A N 1
ATOM 752 C CA . CYS A 1 94 ? 14.388 6.444 -5.636 1.00 90.12 94 CYS A CA 1
ATOM 753 C C . CYS A 1 94 ? 15.038 5.277 -6.387 1.00 90.12 94 CYS A C 1
ATOM 755 O O . CYS A 1 94 ? 14.670 4.934 -7.511 1.00 90.12 94 CYS A O 1
ATOM 757 N N . GLU A 1 95 ? 16.023 4.661 -5.742 1.00 94.00 95 GLU A N 1
ATOM 758 C CA . GLU A 1 95 ? 16.589 3.387 -6.160 1.00 94.00 95 GLU A CA 1
ATOM 759 C C . GLU A 1 95 ? 16.035 2.287 -5.255 1.00 94.00 95 GLU A C 1
ATOM 761 O O . GLU A 1 95 ? 16.153 2.362 -4.029 1.00 94.00 95 GLU A O 1
ATOM 766 N N . VAL A 1 96 ? 15.446 1.253 -5.853 1.00 96.06 96 VAL A N 1
ATOM 767 C CA . VAL A 1 96 ? 14.831 0.138 -5.127 1.00 96.06 96 VAL A CA 1
ATOM 768 C C . VAL A 1 96 ? 15.175 -1.197 -5.767 1.00 96.06 96 VAL A C 1
ATOM 770 O O . VAL A 1 96 ? 15.531 -1.292 -6.943 1.00 96.06 96 VAL A O 1
ATOM 773 N N . LEU A 1 97 ? 15.022 -2.264 -4.992 1.00 97.69 97 LEU A N 1
ATOM 774 C CA . LEU A 1 97 ? 14.874 -3.598 -5.551 1.00 97.69 97 LEU A CA 1
ATOM 775 C C . LEU A 1 97 ? 13.396 -3.773 -5.907 1.00 97.69 97 LEU A C 1
ATOM 777 O O . LEU A 1 97 ? 12.544 -3.786 -5.028 1.00 97.69 97 LEU A O 1
ATOM 781 N N . PHE A 1 98 ? 13.081 -3.880 -7.190 1.00 97.38 98 PHE A N 1
ATOM 782 C CA . PHE A 1 98 ? 11.718 -3.968 -7.699 1.00 97.38 98 PHE A CA 1
ATOM 783 C C . PHE A 1 98 ? 11.421 -5.358 -8.251 1.00 97.38 98 PHE A C 1
ATOM 785 O O . PHE A 1 98 ? 12.232 -5.934 -8.981 1.00 97.38 98 PHE A O 1
ATOM 792 N N . ALA A 1 99 ? 10.249 -5.887 -7.921 1.00 95.81 99 ALA A N 1
ATOM 793 C CA . ALA A 1 99 ? 9.739 -7.139 -8.449 1.00 95.81 99 ALA A CA 1
ATOM 794 C C . ALA A 1 99 ? 8.344 -6.920 -9.036 1.00 95.81 99 ALA A C 1
ATOM 796 O O . ALA A 1 99 ? 7.362 -6.771 -8.313 1.00 95.81 99 ALA A O 1
ATOM 797 N N . GLU A 1 100 ? 8.248 -6.969 -10.360 1.00 91.50 100 GLU A N 1
ATOM 798 C CA . GLU A 1 100 ? 6.954 -7.011 -11.045 1.00 91.50 100 GLU A CA 1
ATOM 799 C C . GLU A 1 100 ? 6.335 -8.415 -11.016 1.00 91.50 100 GLU A C 1
ATOM 801 O O . GLU A 1 100 ? 5.120 -8.544 -11.018 1.00 91.50 100 GLU A O 1
ATOM 806 N N . ASN A 1 101 ? 7.169 -9.461 -10.962 1.00 86.19 101 ASN A N 1
ATOM 807 C CA . ASN A 1 101 ? 6.742 -10.860 -10.982 1.00 86.19 101 ASN A CA 1
ATOM 808 C C . ASN A 1 101 ? 7.220 -11.649 -9.753 1.00 86.19 101 ASN A C 1
ATOM 810 O O . ASN A 1 101 ? 6.617 -11.551 -8.697 1.00 86.19 101 ASN A O 1
ATOM 814 N N . ARG A 1 102 ? 8.286 -12.449 -9.846 1.00 83.44 102 ARG A N 1
ATOM 815 C CA . ARG A 1 102 ? 8.839 -13.201 -8.710 1.00 83.44 102 ARG A CA 1
ATOM 816 C C . ARG A 1 102 ? 10.150 -12.609 -8.212 1.00 83.44 102 ARG A C 1
ATOM 818 O O . ARG A 1 102 ? 10.364 -12.539 -7.010 1.00 83.44 102 ARG A O 1
ATOM 825 N N . SER A 1 103 ? 11.026 -12.198 -9.123 1.00 90.19 103 SER A N 1
ATOM 826 C CA . SER A 1 103 ? 12.405 -11.850 -8.786 1.00 90.19 103 SER A CA 1
ATOM 827 C C . SER A 1 103 ? 12.593 -10.349 -8.646 1.00 90.19 103 SER A C 1
ATOM 829 O O . SER A 1 103 ? 12.138 -9.571 -9.484 1.00 90.19 103 SER A O 1
ATOM 831 N N . PHE A 1 104 ? 13.334 -9.961 -7.614 1.00 96.12 104 PHE A N 1
ATOM 832 C CA . PHE A 1 104 ? 13.744 -8.584 -7.398 1.00 96.12 104 PHE A CA 1
ATOM 833 C C . PHE A 1 104 ? 14.929 -8.209 -8.286 1.00 96.12 104 PHE A C 1
ATOM 835 O O . PHE A 1 104 ? 15.899 -8.960 -8.406 1.00 96.12 104 PHE A O 1
ATOM 842 N N . LYS A 1 105 ? 14.865 -7.020 -8.883 1.00 95.56 105 LYS A N 1
ATOM 843 C CA . LYS A 1 105 ? 15.936 -6.424 -9.684 1.00 95.56 105 LYS A CA 1
ATOM 844 C C . LYS A 1 105 ? 16.128 -4.974 -9.273 1.00 95.56 105 LYS A C 1
ATOM 846 O O . LYS A 1 105 ? 15.167 -4.288 -8.948 1.00 95.56 105 LYS A O 1
ATOM 851 N N . ARG A 1 106 ? 17.368 -4.494 -9.301 1.00 96.31 106 ARG A N 1
ATOM 852 C CA . ARG A 1 106 ? 17.665 -3.079 -9.053 1.00 96.31 106 ARG A CA 1
ATOM 853 C C . ARG A 1 106 ? 17.002 -2.227 -10.134 1.00 96.31 106 ARG A C 1
ATOM 855 O O . ARG A 1 106 ? 17.175 -2.505 -11.319 1.00 96.31 106 ARG A O 1
ATOM 862 N N . CYS A 1 107 ? 16.226 -1.235 -9.724 1.00 96.06 107 CYS A N 1
ATOM 863 C CA . CYS A 1 107 ? 15.482 -0.333 -10.594 1.00 96.06 107 CYS A CA 1
ATOM 864 C C . CYS A 1 107 ? 15.493 1.078 -10.008 1.00 96.06 107 CYS A C 1
ATOM 866 O O . CYS A 1 107 ? 15.621 1.261 -8.797 1.00 96.06 107 CYS A O 1
ATOM 868 N N . PHE A 1 108 ? 15.315 2.062 -10.881 1.00 95.00 108 PHE A N 1
ATOM 869 C CA . PHE A 1 108 ? 15.187 3.464 -10.509 1.00 95.00 108 PHE A CA 1
ATOM 870 C C . PHE A 1 108 ? 13.767 3.910 -10.822 1.00 95.00 108 PHE A C 1
ATOM 872 O O . PHE A 1 108 ? 13.246 3.588 -11.888 1.00 95.00 108 PHE A O 1
ATOM 879 N N . PHE A 1 109 ? 13.137 4.616 -9.896 1.00 94.75 109 PHE A N 1
ATOM 880 C CA . PHE A 1 109 ? 11.796 5.157 -10.064 1.00 94.75 109 PHE A CA 1
ATOM 881 C C . PHE A 1 109 ? 11.821 6.652 -9.852 1.00 94.75 109 PHE A C 1
ATOM 883 O O . PHE A 1 109 ? 12.566 7.132 -9.00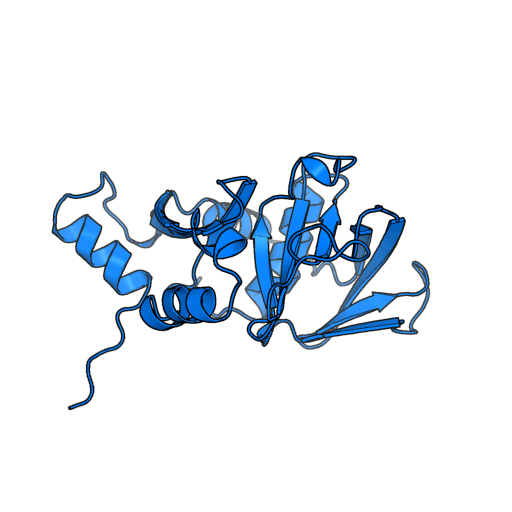2 1.00 94.75 109 PHE A O 1
ATOM 890 N N . LYS A 1 110 ? 10.984 7.367 -10.595 1.00 91.50 110 LYS A N 1
ATOM 891 C CA . LYS A 1 110 ? 10.779 8.796 -10.444 1.00 91.50 110 LYS A CA 1
ATOM 892 C C . LYS A 1 110 ? 9.301 9.120 -10.279 1.00 91.50 110 LYS A C 1
ATOM 894 O O . LYS A 1 110 ? 8.482 8.544 -10.980 1.00 91.50 110 LYS A O 1
ATOM 899 N N . TYR A 1 111 ? 8.967 10.048 -9.393 1.00 88.81 111 TYR A N 1
ATOM 900 C CA . TYR A 1 111 ? 7.662 10.694 -9.364 1.00 88.81 111 TYR A CA 1
ATOM 901 C C . TYR A 1 111 ? 7.687 11.966 -10.222 1.00 88.81 111 TYR A C 1
ATOM 903 O O . TYR A 1 111 ? 8.596 12.797 -10.103 1.00 88.81 111 TYR A O 1
ATOM 911 N N . VAL A 1 112 ? 6.698 12.123 -11.097 1.00 85.88 112 VAL A N 1
ATOM 912 C CA . VAL A 1 112 ? 6.521 13.293 -11.960 1.00 85.88 112 VAL A CA 1
ATOM 913 C C . VAL A 1 112 ? 5.033 13.512 -12.226 1.00 85.88 112 VAL A C 1
ATOM 915 O O . VAL A 1 112 ? 4.380 12.645 -12.787 1.00 85.88 112 VAL A O 1
ATOM 918 N N . GLN A 1 113 ? 4.500 14.671 -11.817 1.00 83.62 113 GLN A N 1
ATOM 919 C CA . GLN A 1 113 ? 3.135 15.125 -12.144 1.00 83.62 113 GLN A CA 1
ATOM 920 C C . GLN A 1 113 ? 2.052 14.041 -11.953 1.00 83.62 113 GLN A C 1
ATOM 922 O O . GLN A 1 113 ? 1.371 13.661 -12.900 1.00 83.62 113 GLN A O 1
ATOM 927 N N . GLY A 1 114 ? 1.928 13.484 -10.745 1.00 85.88 114 GLY A N 1
ATOM 928 C CA . GLY A 1 114 ? 0.926 12.447 -10.455 1.00 85.88 114 GLY A CA 1
ATOM 929 C C . GLY A 1 114 ? 1.289 11.043 -10.941 1.00 85.88 114 GLY A C 1
ATOM 930 O O . GLY A 1 114 ? 0.551 10.105 -10.678 1.00 85.88 114 GLY A O 1
ATOM 931 N N . THR A 1 115 ? 2.429 10.857 -11.608 1.00 90.06 115 THR A N 1
ATOM 932 C CA . THR A 1 115 ? 2.832 9.575 -12.203 1.00 90.06 115 THR A CA 1
ATOM 933 C C . THR A 1 115 ? 4.117 9.048 -11.574 1.00 90.06 115 THR A C 1
ATOM 935 O O . THR A 1 115 ? 5.082 9.793 -11.386 1.00 90.06 115 THR A O 1
ATOM 938 N N . ILE A 1 116 ? 4.169 7.744 -11.292 1.00 93.00 116 ILE A N 1
ATOM 939 C CA . ILE A 1 116 ? 5.425 7.035 -11.022 1.00 93.00 116 ILE A CA 1
ATOM 940 C C . ILE A 1 116 ? 5.970 6.436 -12.320 1.00 93.00 116 ILE A C 1
ATOM 942 O O . ILE A 1 116 ? 5.284 5.697 -13.019 1.00 93.00 116 ILE A O 1
ATOM 946 N N . ALA A 1 117 ? 7.224 6.729 -12.639 1.00 93.50 117 ALA A N 1
ATOM 947 C CA . ALA A 1 117 ? 7.906 6.258 -13.834 1.00 93.50 117 ALA A CA 1
ATOM 948 C C . ALA A 1 117 ? 9.113 5.396 -13.458 1.00 93.50 117 ALA A C 1
ATOM 950 O O . ALA A 1 117 ? 9.986 5.826 -12.705 1.00 93.50 117 ALA A O 1
ATOM 951 N N . GLN A 1 118 ? 9.201 4.188 -14.008 1.00 95.44 118 GLN A N 1
ATOM 952 C CA . GLN A 1 118 ? 10.412 3.376 -13.940 1.00 95.44 118 GLN A CA 1
ATOM 953 C C . GLN A 1 118 ? 11.422 3.893 -14.969 1.00 95.44 118 GLN A C 1
ATOM 955 O O . GLN A 1 118 ? 11.117 3.976 -16.157 1.00 95.44 118 GLN A O 1
ATOM 960 N N . LEU A 1 119 ? 12.641 4.191 -14.534 1.00 93.62 119 LEU A N 1
ATOM 961 C CA . LEU A 1 119 ? 13.731 4.665 -15.381 1.00 93.62 119 LEU A CA 1
ATOM 962 C C . LEU A 1 119 ? 14.638 3.510 -15.813 1.00 93.62 119 LEU A C 1
ATOM 964 O O . LEU A 1 119 ? 14.781 2.505 -15.111 1.00 93.62 119 LEU A O 1
ATOM 968 N N . LYS A 1 120 ? 15.305 3.681 -16.960 1.00 90.00 120 LYS A N 1
ATOM 969 C CA . LYS A 1 120 ? 16.317 2.727 -17.443 1.00 90.00 120 LYS A CA 1
ATOM 970 C C . LYS A 1 120 ? 17.520 2.621 -16.500 1.00 90.00 120 LYS A C 1
ATOM 972 O O . LYS A 1 120 ? 18.028 1.526 -16.275 1.00 90.00 120 LYS A O 1
ATOM 977 N N . ASP A 1 121 ? 17.965 3.752 -15.968 1.00 89.69 121 ASP A N 1
ATOM 978 C CA . ASP A 1 121 ? 19.083 3.885 -15.037 1.00 89.69 121 ASP A CA 1
ATOM 979 C C . ASP A 1 121 ? 18.949 5.199 -14.244 1.00 89.69 121 ASP A C 1
ATOM 981 O O . ASP A 1 121 ? 18.047 5.996 -14.505 1.00 89.69 121 ASP A O 1
ATOM 985 N N . ALA A 1 122 ? 19.850 5.427 -13.284 1.00 85.12 122 ALA A N 1
ATOM 986 C CA . ALA A 1 122 ? 19.813 6.570 -12.369 1.00 85.12 122 ALA A CA 1
ATOM 987 C C . ALA A 1 122 ? 19.846 7.949 -13.052 1.00 85.12 122 ALA A C 1
ATOM 989 O O . ALA A 1 122 ? 19.401 8.929 -12.458 1.00 85.12 122 ALA A O 1
ATOM 990 N N . LYS A 1 123 ? 20.423 8.044 -14.257 1.00 85.69 123 LYS A N 1
ATOM 991 C CA . LYS A 1 123 ? 20.619 9.308 -14.987 1.00 85.69 123 LYS A CA 1
ATOM 992 C C . LYS A 1 123 ? 19.664 9.448 -16.172 1.00 85.69 123 LYS A C 1
ATOM 994 O O . LYS A 1 123 ? 19.629 10.499 -16.807 1.00 85.69 123 LYS A O 1
ATOM 999 N N . SER A 1 124 ? 18.919 8.395 -16.494 1.00 85.75 124 SER A N 1
ATOM 1000 C CA . SER A 1 124 ? 18.035 8.368 -17.648 1.00 85.75 124 SER A CA 1
ATOM 1001 C C . SER A 1 124 ? 16.812 9.257 -17.443 1.00 85.75 124 SER A C 1
ATOM 1003 O O . SER A 1 124 ? 16.154 9.208 -16.408 1.00 85.75 124 SER A O 1
ATOM 1005 N N . THR A 1 125 ? 16.455 10.014 -18.476 1.00 83.31 125 THR A N 1
ATOM 1006 C CA . THR A 1 125 ? 15.151 10.683 -18.589 1.00 83.31 125 THR A CA 1
ATOM 1007 C C . THR A 1 125 ? 14.112 9.809 -19.291 1.00 83.31 125 THR A C 1
ATOM 1009 O O . THR A 1 125 ? 12.949 10.186 -19.373 1.00 83.31 125 THR A O 1
ATOM 1012 N N . LYS A 1 126 ? 14.509 8.635 -19.807 1.00 89.12 126 LYS A N 1
ATOM 1013 C CA . LYS A 1 126 ? 13.607 7.725 -20.513 1.00 89.12 126 LYS A CA 1
ATOM 1014 C C . LYS A 1 126 ? 12.807 6.897 -19.515 1.00 89.12 126 LYS A C 1
ATOM 1016 O O . LYS A 1 126 ? 13.377 6.116 -18.748 1.00 89.12 126 LYS A O 1
ATOM 1021 N N . HIS A 1 127 ? 11.489 7.010 -19.606 1.00 91.62 127 HIS A N 1
ATOM 1022 C CA . HIS A 1 127 ? 10.555 6.193 -18.849 1.00 91.62 127 HIS A CA 1
ATOM 1023 C C . HIS A 1 127 ? 10.341 4.854 -19.575 1.00 91.62 127 HIS A C 1
ATOM 1025 O O . HIS A 1 127 ? 10.105 4.806 -20.783 1.00 91.62 127 HIS A O 1
ATOM 1031 N N . LEU A 1 128 ? 10.519 3.748 -18.855 1.00 94.00 128 LEU A N 1
ATOM 1032 C CA . LEU A 1 128 ? 10.287 2.387 -19.348 1.00 94.00 128 LEU A CA 1
ATOM 1033 C C . LEU A 1 128 ? 8.836 1.958 -19.141 1.00 94.00 128 LEU A C 1
ATOM 1035 O O . LEU A 1 128 ? 8.275 1.254 -19.977 1.00 94.00 128 LEU A O 1
ATOM 1039 N N . LYS A 1 129 ? 8.278 2.340 -17.992 1.00 94.56 129 LYS A N 1
ATOM 1040 C CA . LYS A 1 129 ? 6.917 2.052 -17.548 1.00 94.56 129 LYS A CA 1
ATOM 1041 C C . LYS A 1 129 ? 6.434 3.201 -16.687 1.00 94.56 129 LYS A C 1
ATOM 1043 O O . LYS A 1 129 ? 7.245 3.813 -15.993 1.00 94.56 129 LYS A O 1
ATOM 1048 N N . GLU A 1 130 ? 5.136 3.440 -16.712 1.00 94.38 130 GLU A N 1
ATOM 1049 C CA . GLU A 1 130 ? 4.490 4.527 -15.992 1.00 94.38 130 GLU A CA 1
ATOM 1050 C C . GLU A 1 130 ? 3.195 4.032 -15.361 1.00 94.38 130 GLU A C 1
ATOM 1052 O O . GLU A 1 130 ? 2.514 3.171 -15.924 1.00 94.38 130 GLU A O 1
ATOM 1057 N N . TRP A 1 131 ? 2.869 4.575 -14.192 1.00 94.25 131 TRP A N 1
ATOM 1058 C CA . TRP A 1 131 ? 1.598 4.342 -13.520 1.00 94.25 131 TRP A CA 1
ATOM 1059 C C . TRP A 1 131 ? 1.104 5.649 -12.909 1.00 94.25 131 TRP A C 1
ATOM 1061 O O . TRP A 1 131 ? 1.847 6.302 -12.171 1.00 94.25 131 TRP A O 1
ATOM 1071 N N . ASN A 1 132 ? -0.142 6.014 -13.202 1.00 92.38 132 ASN A N 1
ATOM 1072 C CA . ASN A 1 132 ? -0.803 7.137 -12.550 1.00 92.38 132 ASN A CA 1
ATOM 1073 C C . ASN A 1 132 ? -1.066 6.769 -11.085 1.00 92.38 132 ASN A C 1
ATOM 1075 O O . ASN A 1 132 ? -1.661 5.730 -10.809 1.00 92.38 132 ASN A O 1
ATOM 1079 N N . CYS A 1 133 ? -0.602 7.595 -10.150 1.00 89.25 133 CYS A N 1
ATOM 1080 C CA . CYS A 1 133 ? -0.752 7.351 -8.722 1.00 89.25 133 CYS A CA 1
ATOM 1081 C C . CYS A 1 133 ? -2.212 7.293 -8.267 1.00 89.25 133 CYS A C 1
ATOM 1083 O O . CYS A 1 133 ? -2.500 6.534 -7.342 1.00 89.25 133 CYS A O 1
ATOM 1085 N N . ASP A 1 134 ? -3.116 8.034 -8.910 1.00 88.38 134 ASP A N 1
ATOM 1086 C CA . ASP A 1 134 ? -4.545 8.020 -8.586 1.00 88.38 134 ASP A CA 1
ATOM 1087 C C . ASP A 1 134 ? -5.180 6.666 -8.901 1.00 88.38 134 ASP A C 1
ATOM 1089 O O . ASP A 1 134 ? -6.180 6.297 -8.287 1.00 88.38 134 ASP A O 1
ATOM 1093 N N . ASP A 1 135 ? -4.570 5.880 -9.787 1.00 91.88 135 ASP A N 1
ATOM 1094 C CA . ASP A 1 135 ? -5.024 4.535 -10.129 1.00 91.88 135 ASP A CA 1
ATOM 1095 C C . ASP A 1 135 ? -4.404 3.462 -9.230 1.00 91.88 135 ASP A C 1
ATOM 1097 O O . ASP A 1 135 ? -4.744 2.287 -9.363 1.00 91.88 135 ASP A O 1
ATOM 1101 N N . LEU A 1 136 ? -3.495 3.821 -8.317 1.00 93.19 136 LEU A N 1
ATOM 1102 C CA . LEU A 1 136 ? -2.759 2.859 -7.500 1.00 93.19 136 LEU A CA 1
ATOM 1103 C C . LEU A 1 136 ? -3.339 2.688 -6.098 1.00 93.19 136 LEU A C 1
ATOM 1105 O O . LEU A 1 136 ? -3.796 3.625 -5.448 1.00 93.19 136 LEU A O 1
ATOM 1109 N N . LEU A 1 137 ? -3.228 1.460 -5.598 1.00 93.69 137 LEU A N 1
ATOM 1110 C CA . LEU A 1 137 ? -3.429 1.118 -4.195 1.00 93.69 137 LEU A CA 1
ATOM 1111 C C . LEU A 1 137 ? -2.097 0.652 -3.618 1.00 93.69 137 LEU A C 1
ATOM 1113 O O . LEU A 1 137 ? -1.530 -0.332 -4.094 1.00 93.69 137 LEU A O 1
ATOM 1117 N N . TRP A 1 138 ? -1.606 1.357 -2.600 1.00 94.81 138 TRP A N 1
ATOM 1118 C CA . TRP A 1 138 ? -0.328 1.077 -1.948 1.00 94.81 138 TRP A CA 1
ATOM 1119 C C . TRP A 1 138 ? -0.532 0.288 -0.662 1.00 94.81 138 TRP A C 1
ATOM 1121 O O . TRP A 1 138 ? -1.209 0.758 0.243 1.00 94.81 138 TRP A O 1
ATOM 1131 N N . TYR A 1 139 ? 0.101 -0.875 -0.572 1.00 96.50 139 TYR A N 1
ATOM 1132 C CA . TYR A 1 139 ? 0.105 -1.750 0.590 1.00 96.50 139 TYR A CA 1
ATOM 1133 C C . TYR A 1 139 ? 1.504 -1.795 1.204 1.00 96.50 139 TYR A C 1
ATOM 1135 O O . TYR A 1 139 ? 2.500 -2.015 0.511 1.00 96.50 139 TYR A O 1
ATOM 1143 N N . PHE A 1 140 ? 1.584 -1.638 2.517 1.00 97.12 140 PHE A N 1
ATOM 1144 C CA . PHE A 1 140 ? 2.760 -1.981 3.297 1.00 97.12 140 PHE A CA 1
ATOM 1145 C C . PHE A 1 140 ? 2.925 -3.493 3.330 1.00 97.12 140 PHE A C 1
ATOM 1147 O O . PHE A 1 140 ? 1.976 -4.227 3.601 1.00 97.12 140 PHE A O 1
ATOM 1154 N N . GLY A 1 141 ? 4.147 -3.946 3.062 1.00 97.12 141 GLY A N 1
ATOM 1155 C CA . GLY A 1 141 ? 4.494 -5.358 3.072 1.00 97.12 141 GLY A CA 1
ATOM 1156 C C . GLY A 1 141 ? 4.762 -5.945 1.690 1.00 97.12 141 GLY A C 1
ATOM 1157 O O . GLY A 1 141 ? 4.808 -5.274 0.654 1.00 97.12 141 GLY A O 1
ATOM 1158 N N . CYS A 1 142 ? 5.039 -7.240 1.713 1.00 96.81 142 CYS A N 1
ATOM 1159 C CA . CYS A 1 142 ? 5.385 -8.067 0.570 1.00 96.81 142 CYS A CA 1
ATOM 1160 C C . CYS A 1 142 ? 5.068 -9.506 0.944 1.00 96.81 142 CYS A C 1
ATOM 1162 O O . CYS A 1 142 ? 5.386 -9.917 2.061 1.00 96.81 142 CYS A O 1
ATOM 1164 N N . GLU A 1 143 ? 4.520 -10.279 0.007 1.00 94.88 143 GLU A N 1
ATOM 1165 C CA . GLU A 1 143 ? 4.283 -11.686 0.290 1.00 94.88 143 GLU A CA 1
ATOM 1166 C C . GLU A 1 143 ? 5.600 -12.428 0.594 1.00 94.88 143 GLU A C 1
ATOM 1168 O O . GLU A 1 143 ? 6.558 -12.375 -0.187 1.00 94.88 143 GLU A O 1
ATOM 1173 N N . ILE A 1 144 ? 5.641 -13.186 1.690 1.00 93.31 144 ILE A N 1
ATOM 1174 C CA . ILE A 1 144 ? 6.829 -13.883 2.207 1.00 93.31 144 ILE A CA 1
ATOM 1175 C C . ILE A 1 144 ? 7.407 -14.832 1.153 1.00 93.31 144 ILE A C 1
ATOM 1177 O O . ILE A 1 144 ? 8.624 -14.909 0.970 1.00 93.31 144 ILE A O 1
ATOM 1181 N N . LYS A 1 145 ? 6.541 -15.507 0.386 1.00 92.38 145 LYS A N 1
ATOM 1182 C CA . LYS A 1 145 ? 6.941 -16.425 -0.700 1.00 92.38 145 LYS A CA 1
ATOM 1183 C C . LYS A 1 145 ? 7.760 -15.751 -1.812 1.00 92.38 145 LYS A C 1
ATOM 1185 O O . LYS A 1 145 ? 8.438 -16.452 -2.568 1.00 92.38 145 LYS A O 1
ATOM 1190 N N . ARG A 1 146 ? 7.707 -14.417 -1.932 1.00 93.56 146 ARG A N 1
ATOM 1191 C CA . ARG A 1 146 ? 8.525 -13.641 -2.879 1.00 93.56 146 ARG A CA 1
ATOM 1192 C C . ARG A 1 146 ? 9.977 -13.510 -2.410 1.00 93.56 146 ARG A C 1
ATOM 1194 O O . ARG A 1 146 ? 10.837 -13.188 -3.221 1.00 93.56 146 ARG A O 1
ATOM 1201 N N . GLN A 1 147 ? 10.250 -13.795 -1.134 1.00 94.12 147 GLN A N 1
ATOM 1202 C CA . GLN A 1 147 ? 11.572 -13.720 -0.508 1.00 94.12 147 GLN A CA 1
ATOM 1203 C C . GLN A 1 147 ? 12.188 -12.317 -0.662 1.00 94.12 147 GLN A C 1
ATOM 1205 O O . GLN A 1 147 ? 13.210 -12.154 -1.337 1.00 94.12 147 GLN A O 1
ATOM 1210 N N . PRO A 1 148 ? 11.548 -11.272 -0.092 1.00 94.81 148 PRO A N 1
ATOM 1211 C CA . PRO A 1 148 ? 12.052 -9.913 -0.210 1.00 94.81 148 PRO A CA 1
ATOM 1212 C C . PRO A 1 148 ? 13.463 -9.793 0.398 1.00 94.81 148 PRO A C 1
ATOM 1214 O O . PRO A 1 148 ? 13.687 -10.238 1.525 1.00 94.81 148 PRO A O 1
ATOM 1217 N N . PRO A 1 149 ? 14.427 -9.164 -0.300 1.00 94.62 149 PRO A N 1
ATOM 1218 C CA . PRO A 1 149 ? 15.804 -9.042 0.187 1.00 94.62 149 PRO A CA 1
ATOM 1219 C C . PRO A 1 149 ? 15.960 -8.214 1.471 1.00 94.62 149 PRO A C 1
ATOM 1221 O O . PRO A 1 149 ? 16.995 -8.301 2.138 1.00 94.62 149 PRO A O 1
ATOM 1224 N N . LYS A 1 150 ? 14.978 -7.358 1.785 1.00 94.56 150 LYS A N 1
ATOM 1225 C CA . LYS A 1 150 ? 14.925 -6.489 2.972 1.00 94.56 150 LYS A CA 1
ATOM 1226 C C . L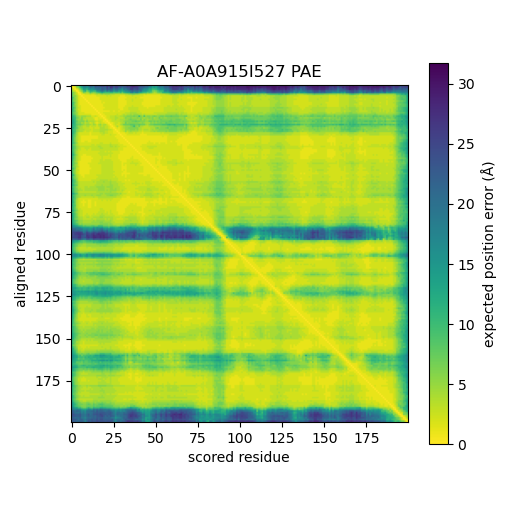YS A 1 150 ? 13.494 -6.425 3.516 1.00 94.56 150 LYS A C 1
ATOM 1228 O O . LYS A 1 150 ? 12.551 -6.879 2.875 1.00 94.56 150 LYS A O 1
ATOM 1233 N N . LYS A 1 151 ? 13.332 -5.845 4.709 1.00 95.25 151 LYS A N 1
ATOM 1234 C CA . LYS A 1 151 ? 12.037 -5.753 5.408 1.00 95.25 151 LYS A CA 1
ATOM 1235 C C . LYS A 1 151 ? 11.161 -4.580 4.949 1.00 95.25 151 LYS A C 1
ATOM 1237 O O . LYS A 1 151 ? 9.948 -4.641 5.102 1.00 95.25 151 LYS A O 1
ATOM 1242 N N . PHE A 1 152 ? 11.755 -3.536 4.375 1.00 96.50 152 PHE A N 1
ATOM 1243 C CA . PHE A 1 152 ? 11.049 -2.308 4.006 1.00 96.50 152 PHE A CA 1
ATOM 1244 C C . PHE A 1 152 ? 10.430 -2.456 2.619 1.00 96.50 152 PHE A C 1
ATOM 1246 O O . PHE A 1 152 ? 11.098 -2.223 1.614 1.00 96.50 152 PHE A O 1
ATOM 1253 N N . ASN A 1 153 ? 9.171 -2.883 2.562 1.00 97.50 153 ASN A N 1
ATOM 1254 C CA . ASN A 1 153 ? 8.497 -3.199 1.308 1.00 97.50 153 ASN A CA 1
ATOM 1255 C C . ASN A 1 153 ? 7.196 -2.415 1.154 1.00 97.50 153 ASN A C 1
ATOM 1257 O O . ASN A 1 153 ? 6.410 -2.329 2.097 1.00 97.50 153 ASN A O 1
ATOM 1261 N N . LEU A 1 154 ? 6.964 -1.913 -0.056 1.00 96.44 154 LEU A N 1
ATOM 1262 C CA . LEU A 1 154 ? 5.664 -1.441 -0.514 1.00 96.44 154 LEU A CA 1
ATOM 1263 C C . LEU A 1 154 ? 5.251 -2.261 -1.726 1.00 96.44 154 LEU A C 1
ATOM 1265 O O . LEU A 1 154 ? 6.033 -2.430 -2.660 1.00 96.44 154 LEU A O 1
ATOM 1269 N N . THR A 1 155 ? 4.021 -2.743 -1.732 1.00 96.75 155 THR A N 1
ATOM 1270 C CA . THR A 1 155 ? 3.426 -3.433 -2.872 1.00 96.75 155 THR A CA 1
ATOM 1271 C C . THR A 1 155 ? 2.274 -2.605 -3.403 1.00 96.75 155 THR A C 1
ATOM 1273 O O . THR A 1 155 ? 1.473 -2.107 -2.623 1.00 96.75 155 THR A O 1
ATOM 1276 N N . PHE A 1 156 ? 2.172 -2.460 -4.719 1.00 95.75 156 PHE A N 1
ATOM 1277 C CA . PHE A 1 156 ? 1.055 -1.761 -5.338 1.00 95.75 156 PHE A CA 1
ATOM 1278 C C . PHE A 1 156 ? 0.359 -2.596 -6.407 1.00 95.75 156 PHE A C 1
ATOM 1280 O O . PHE A 1 156 ? 0.967 -3.445 -7.071 1.00 95.75 156 PHE A O 1
ATOM 1287 N N . ILE A 1 157 ? -0.928 -2.317 -6.564 1.00 95.00 157 ILE A N 1
ATOM 1288 C CA . ILE A 1 157 ? -1.803 -2.802 -7.636 1.00 95.00 157 ILE A CA 1
ATOM 1289 C C . ILE A 1 157 ? -2.508 -1.599 -8.257 1.00 95.00 157 ILE A C 1
ATOM 1291 O O . ILE A 1 157 ? -2.574 -0.541 -7.625 1.00 95.00 157 ILE A O 1
ATOM 1295 N N . THR A 1 158 ? -3.044 -1.751 -9.463 1.00 92.62 158 THR A N 1
ATOM 1296 C CA . THR A 1 158 ? -4.017 -0.777 -9.973 1.00 92.62 158 THR A CA 1
ATOM 1297 C C . THR A 1 158 ? -5.401 -1.060 -9.379 1.00 92.62 158 THR A C 1
ATOM 1299 O O . THR A 1 158 ? -5.709 -2.202 -9.030 1.00 92.62 158 THR A O 1
ATOM 1302 N N . LYS A 1 159 ? -6.246 -0.035 -9.238 1.00 90.56 159 LYS A N 1
ATOM 1303 C CA . LYS A 1 159 ? -7.619 -0.160 -8.714 1.00 90.56 159 LYS A CA 1
ATOM 1304 C C . LYS A 1 159 ? -8.468 -1.144 -9.529 1.00 90.56 159 LYS A C 1
ATOM 1306 O O . LYS A 1 159 ? -9.305 -1.831 -8.945 1.00 90.56 159 LYS A O 1
ATOM 1311 N N . ASP A 1 160 ? -8.184 -1.251 -10.826 1.00 86.81 160 ASP A N 1
ATOM 1312 C CA . ASP A 1 160 ? -8.884 -2.117 -11.780 1.00 86.81 160 ASP A CA 1
ATOM 1313 C C . ASP A 1 160 ? -8.191 -3.474 -12.006 1.00 86.81 160 ASP A C 1
ATOM 1315 O O . ASP A 1 160 ? -8.639 -4.275 -12.833 1.00 86.81 160 ASP A O 1
ATOM 1319 N N . ASP A 1 161 ? -7.104 -3.775 -11.282 1.00 82.38 161 ASP A N 1
ATOM 1320 C CA . ASP A 1 161 ? -6.391 -5.040 -11.450 1.00 82.38 161 ASP A CA 1
ATOM 1321 C C . ASP A 1 161 ? -7.307 -6.225 -11.091 1.00 82.38 161 ASP A C 1
ATOM 1323 O O . ASP A 1 161 ? -7.709 -6.438 -9.942 1.00 82.38 161 ASP A O 1
ATOM 1327 N N . LEU A 1 162 ? -7.555 -7.083 -12.081 1.00 80.19 162 LEU A N 1
ATOM 1328 C CA . LEU A 1 162 ? -8.095 -8.421 -11.866 1.00 80.19 162 LEU A CA 1
ATOM 1329 C C . LEU A 1 162 ? -6.967 -9.287 -11.307 1.00 80.19 162 LEU A C 1
ATOM 1331 O O . LEU A 1 162 ? -6.280 -9.973 -12.067 1.00 80.19 162 LEU A O 1
ATOM 1335 N N . ILE A 1 163 ? -6.729 -9.222 -9.996 1.00 84.56 163 ILE A N 1
ATOM 1336 C CA . ILE A 1 163 ? -5.663 -9.977 -9.327 1.00 84.56 163 ILE A CA 1
ATOM 1337 C C . ILE A 1 163 ? -5.840 -11.480 -9.603 1.00 84.56 163 ILE A C 1
ATOM 1339 O O . ILE A 1 163 ? -6.631 -12.180 -8.966 1.00 84.56 163 ILE A O 1
ATOM 1343 N N . LYS A 1 164 ? -5.096 -11.971 -10.599 1.00 79.56 164 LYS A N 1
ATOM 1344 C CA . LYS A 1 164 ? -5.079 -13.359 -11.064 1.00 79.56 164 LYS A CA 1
ATOM 1345 C C . LYS A 1 164 ? -3.646 -13.862 -11.044 1.00 79.56 164 LYS A C 1
ATOM 1347 O O . LYS A 1 164 ? -2.803 -13.423 -11.830 1.00 79.56 164 LYS A O 1
ATOM 1352 N N . ARG A 1 165 ? -3.377 -14.805 -10.143 1.00 87.38 165 ARG A N 1
ATOM 1353 C CA . ARG A 1 165 ? -2.070 -15.455 -10.039 1.00 87.38 165 ARG A CA 1
ATOM 1354 C C . ARG A 1 165 ? -1.844 -16.383 -11.226 1.00 87.38 165 ARG A C 1
ATOM 1356 O O . ARG A 1 165 ? -2.756 -17.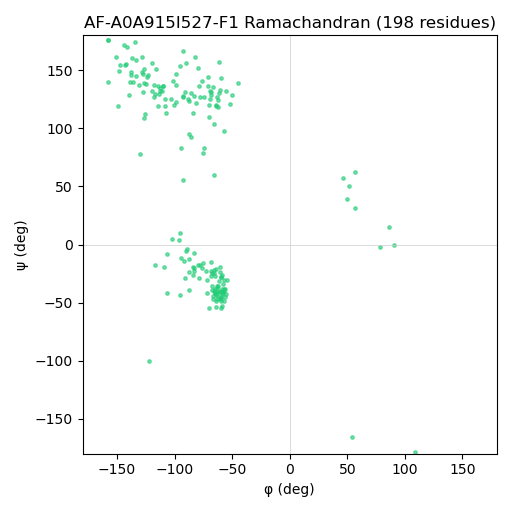044 -11.714 1.00 87.38 165 ARG A O 1
ATOM 1363 N N . SER A 1 166 ? -0.602 -16.447 -11.679 1.00 86.06 166 SER A N 1
ATOM 1364 C CA . SER A 1 166 ? -0.162 -17.366 -12.728 1.00 86.06 166 SER A CA 1
ATOM 1365 C C . SER A 1 166 ? 1.257 -17.853 -12.449 1.00 86.06 166 SER A C 1
ATOM 1367 O O . SER A 1 166 ? 1.941 -17.342 -11.564 1.00 86.06 166 SER A O 1
ATOM 1369 N N . LYS A 1 167 ? 1.746 -18.827 -13.227 1.00 84.88 167 LYS A N 1
ATOM 1370 C CA . LYS A 1 167 ? 3.143 -19.285 -13.109 1.00 84.88 167 LYS A CA 1
ATOM 1371 C C . LYS A 1 167 ? 4.148 -18.146 -13.326 1.00 84.88 167 LYS A C 1
ATOM 1373 O O . LYS A 1 167 ? 5.199 -18.135 -12.693 1.00 84.88 167 LYS A O 1
ATOM 1378 N N . THR A 1 168 ? 3.827 -17.196 -14.207 1.00 83.75 168 THR A N 1
ATOM 1379 C CA . THR A 1 168 ? 4.680 -16.044 -14.530 1.00 83.75 168 THR A CA 1
ATOM 1380 C C . THR A 1 168 ? 4.455 -14.858 -13.598 1.00 83.75 168 THR A C 1
ATOM 1382 O O . THR A 1 168 ? 5.379 -14.069 -13.423 1.00 83.75 168 THR A O 1
ATOM 1385 N N . ASN A 1 169 ? 3.286 -14.751 -12.958 1.00 85.69 169 ASN A N 1
ATOM 1386 C CA . ASN A 1 169 ? 3.001 -13.767 -11.916 1.00 85.69 169 ASN A CA 1
ATOM 1387 C C . ASN A 1 169 ? 2.382 -14.442 -10.675 1.00 85.69 169 ASN A C 1
ATOM 1389 O O . ASN A 1 169 ? 1.161 -14.429 -10.503 1.00 85.69 169 ASN A O 1
ATOM 1393 N N . PRO A 1 170 ? 3.200 -15.107 -9.838 1.00 90.81 170 PRO A N 1
ATOM 1394 C CA . PRO A 1 170 ? 2.694 -15.941 -8.748 1.00 90.81 170 PRO A CA 1
ATOM 1395 C C . PRO A 1 170 ? 2.340 -15.150 -7.483 1.00 90.81 170 PRO A C 1
ATOM 1397 O O . PRO A 1 170 ? 1.842 -15.738 -6.521 1.00 90.81 170 PRO A O 1
ATOM 1400 N N . CYS A 1 171 ? 2.653 -13.855 -7.444 1.00 92.56 171 CYS A N 1
ATOM 1401 C CA . CYS A 1 171 ? 2.537 -13.015 -6.260 1.00 92.56 171 CYS A CA 1
ATOM 1402 C C . CYS A 1 171 ? 1.561 -11.854 -6.495 1.00 92.56 171 CYS A C 1
ATOM 1404 O O . CYS A 1 171 ? 1.337 -11.431 -7.627 1.00 92.56 171 CYS A O 1
ATOM 1406 N N . PHE A 1 172 ? 1.002 -11.336 -5.410 1.00 93.69 172 PHE A N 1
ATOM 1407 C CA . PHE A 1 172 ? 0.131 -10.177 -5.377 1.00 93.69 172 PHE A CA 1
ATOM 1408 C C . PHE A 1 172 ? 0.918 -8.914 -5.729 1.00 93.69 172 PHE A C 1
ATOM 1410 O O . PHE A 1 172 ? 1.975 -8.646 -5.147 1.00 93.69 172 PHE A O 1
ATOM 1417 N N . GLY A 1 173 ? 0.391 -8.158 -6.692 1.00 94.44 173 GLY A N 1
ATOM 1418 C CA . GLY A 1 173 ? 0.901 -6.854 -7.102 1.00 94.44 173 GLY A CA 1
ATOM 1419 C C . GLY A 1 173 ? 2.377 -6.797 -7.496 1.00 94.44 173 GLY A C 1
ATOM 1420 O O . GLY A 1 173 ? 3.048 -7.801 -7.761 1.00 94.44 173 GLY A O 1
ATOM 1421 N N . LYS A 1 174 ? 2.879 -5.565 -7.564 1.00 95.69 174 LYS A N 1
ATOM 1422 C CA . LYS A 1 174 ? 4.274 -5.234 -7.868 1.00 95.69 174 LYS A CA 1
ATOM 1423 C C . LYS A 1 174 ? 4.919 -4.681 -6.607 1.00 95.69 174 LYS A C 1
ATOM 1425 O O . LYS A 1 174 ? 4.341 -3.808 -5.970 1.00 95.69 174 LYS A O 1
ATOM 1430 N N . THR A 1 175 ? 6.103 -5.163 -6.248 1.00 97.25 175 THR A N 1
ATOM 1431 C CA . THR A 1 175 ? 6.731 -4.826 -4.963 1.00 97.25 175 THR A CA 1
ATOM 1432 C C . THR A 1 175 ? 8.002 -4.009 -5.150 1.00 97.25 175 THR A C 1
ATOM 1434 O O . THR A 1 175 ? 8.909 -4.406 -5.882 1.00 97.25 175 THR A O 1
ATOM 1437 N N . MET A 1 176 ? 8.090 -2.899 -4.426 1.00 97.38 176 MET A N 1
ATOM 1438 C CA . MET A 1 176 ? 9.283 -2.088 -4.212 1.00 97.38 176 MET A CA 1
ATOM 1439 C C . MET A 1 176 ? 9.880 -2.422 -2.840 1.00 97.38 176 MET A C 1
ATOM 1441 O O . MET A 1 176 ? 9.231 -2.257 -1.811 1.00 97.38 176 MET A O 1
ATOM 1445 N N . CYS A 1 177 ? 11.125 -2.886 -2.825 1.00 97.75 177 CYS A N 1
ATOM 1446 C CA . CYS A 1 177 ? 11.900 -3.195 -1.629 1.00 97.75 177 CYS A CA 1
ATOM 1447 C C . CYS A 1 177 ? 12.982 -2.121 -1.444 1.00 97.75 177 CYS A C 1
ATOM 1449 O O . CYS A 1 177 ? 13.920 -2.006 -2.242 1.00 97.75 177 CYS A O 1
ATOM 1451 N N . PHE A 1 178 ? 12.851 -1.341 -0.376 1.00 96.38 178 PHE A N 1
ATOM 1452 C CA . PHE A 1 178 ? 13.700 -0.202 -0.042 1.00 96.38 178 PHE A CA 1
ATOM 1453 C C . PHE A 1 178 ? 14.890 -0.617 0.825 1.00 96.38 178 PHE A C 1
ATOM 1455 O O . PHE A 1 178 ? 14.872 -1.634 1.526 1.00 96.38 178 PHE A O 1
ATOM 1462 N N . LYS A 1 179 ? 15.953 0.192 0.785 1.00 94.38 179 LYS A N 1
ATOM 1463 C CA . LYS A 1 179 ? 17.163 -0.040 1.584 1.00 94.38 179 LYS A CA 1
ATOM 1464 C C . LYS A 1 179 ? 16.924 0.234 3.068 1.00 94.38 179 LYS A C 1
ATOM 1466 O O . LYS A 1 179 ? 17.407 -0.529 3.904 1.00 94.38 179 LYS A O 1
ATOM 1471 N N . THR A 1 180 ? 16.198 1.305 3.382 1.00 92.88 180 THR A N 1
ATOM 1472 C CA . THR A 1 180 ? 15.886 1.730 4.751 1.00 92.88 180 THR A CA 1
ATOM 1473 C C . THR A 1 180 ? 14.405 2.072 4.899 1.00 92.88 180 THR A C 1
ATOM 1475 O O . THR A 1 180 ? 13.733 2.391 3.919 1.00 92.88 180 THR A O 1
ATOM 1478 N N . GLU A 1 181 ? 13.907 2.048 6.135 1.00 91.06 181 GLU A N 1
ATOM 1479 C CA . GLU A 1 181 ? 12.569 2.541 6.480 1.00 91.06 181 GLU A CA 1
ATOM 1480 C C . GLU A 1 181 ? 12.381 4.005 6.072 1.00 91.06 181 GLU A C 1
ATOM 1482 O O . GLU A 1 181 ? 11.351 4.386 5.521 1.00 91.06 181 GLU A O 1
ATOM 1487 N N . LYS A 1 182 ? 13.424 4.818 6.275 1.00 88.69 182 LYS A N 1
ATOM 1488 C CA . LYS A 1 182 ? 13.429 6.229 5.892 1.00 88.69 182 LYS A CA 1
ATOM 1489 C C . LYS A 1 182 ? 13.186 6.409 4.394 1.00 88.69 182 LYS A C 1
ATOM 1491 O O . LYS A 1 182 ? 12.426 7.291 4.014 1.00 88.69 182 LYS A O 1
ATOM 1496 N N . ASP A 1 183 ? 13.810 5.589 3.551 1.00 90.06 183 ASP A N 1
ATOM 1497 C CA . ASP A 1 183 ? 13.631 5.667 2.094 1.00 90.06 183 ASP A CA 1
ATOM 1498 C C . ASP A 1 183 ? 12.212 5.263 1.673 1.00 90.06 183 ASP A C 1
ATOM 1500 O O . ASP A 1 183 ? 11.630 5.907 0.801 1.00 90.06 183 ASP A O 1
ATOM 1504 N N . LEU A 1 184 ? 11.643 4.242 2.326 1.00 92.25 184 LEU A N 1
ATOM 1505 C CA . LEU A 1 184 ? 10.265 3.806 2.099 1.00 92.25 184 LEU A CA 1
ATOM 1506 C C . LEU A 1 184 ? 9.276 4.935 2.378 1.00 92.25 184 LEU A C 1
ATOM 1508 O O . LEU A 1 184 ? 8.4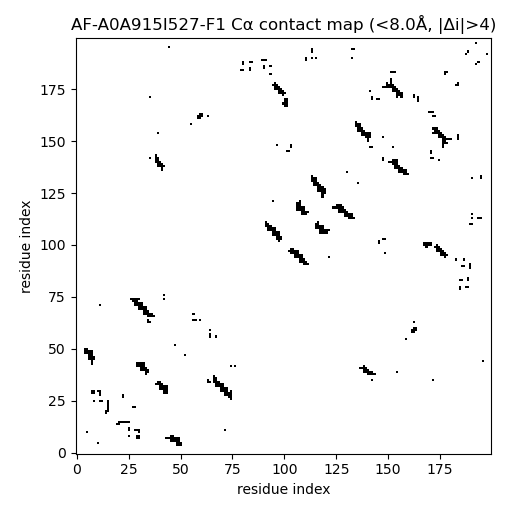67 5.272 1.516 1.00 92.25 184 LEU A O 1
ATOM 1512 N N . TYR A 1 185 ? 9.349 5.546 3.559 1.00 87.69 185 TYR A N 1
ATOM 1513 C CA . TYR A 1 185 ? 8.412 6.604 3.927 1.00 87.69 185 TYR A CA 1
ATOM 1514 C C . TYR A 1 185 ? 8.664 7.905 3.164 1.00 87.69 185 TYR A C 1
ATOM 1516 O O . TYR A 1 185 ? 7.706 8.595 2.852 1.00 87.69 185 TYR A O 1
ATOM 1524 N N . LYS A 1 186 ? 9.903 8.225 2.768 1.00 87.00 186 LYS A N 1
ATOM 1525 C CA . LYS A 1 186 ? 10.166 9.342 1.838 1.00 87.00 186 LYS A CA 1
ATOM 1526 C C . LYS A 1 186 ? 9.460 9.154 0.500 1.00 87.00 186 LYS A C 1
ATOM 1528 O O . LYS A 1 186 ? 8.858 10.095 -0.023 1.00 87.00 186 LYS A O 1
ATOM 1533 N N . TRP A 1 187 ? 9.538 7.944 -0.050 1.00 89.12 187 TRP A N 1
ATOM 1534 C CA . TRP A 1 187 ? 8.820 7.601 -1.270 1.00 89.12 187 TRP A CA 1
ATOM 1535 C C . TRP A 1 187 ? 7.312 7.692 -1.055 1.00 89.12 187 TRP A C 1
ATOM 1537 O O . TRP A 1 187 ? 6.624 8.344 -1.835 1.00 89.12 187 TRP A O 1
ATOM 1547 N N . LEU A 1 188 ? 6.817 7.121 0.044 1.00 87.25 188 LEU A N 1
ATOM 1548 C CA . LEU A 1 188 ? 5.405 7.153 0.396 1.00 87.25 188 LEU A CA 1
ATOM 1549 C C . LEU A 1 188 ? 4.875 8.581 0.567 1.00 87.25 188 LEU A C 1
ATOM 1551 O O . LEU A 1 188 ? 3.844 8.901 -0.007 1.00 87.25 188 LEU A O 1
ATOM 1555 N N . CYS A 1 189 ? 5.586 9.457 1.281 1.00 83.75 189 CYS A N 1
ATOM 1556 C CA . CYS A 1 189 ? 5.245 10.875 1.389 1.00 83.75 189 CYS A CA 1
ATOM 1557 C C . CYS A 1 189 ? 5.137 11.514 0.004 1.00 83.75 189 CYS A C 1
ATOM 1559 O O . CYS A 1 189 ? 4.191 12.240 -0.257 1.00 83.75 189 CYS A O 1
ATOM 1561 N N . THR A 1 190 ? 6.062 11.206 -0.907 1.00 82.06 190 THR A N 1
ATOM 1562 C CA . THR A 1 190 ? 6.032 11.749 -2.274 1.00 82.06 190 THR A CA 1
ATOM 1563 C C . THR A 1 190 ? 4.796 11.270 -3.044 1.00 82.06 190 THR A C 1
ATOM 1565 O O . THR A 1 190 ? 4.141 12.072 -3.700 1.00 82.06 190 THR A O 1
ATOM 1568 N N . VAL A 1 191 ? 4.438 9.985 -2.952 1.00 82.12 191 VAL A N 1
ATOM 1569 C CA . VAL A 1 191 ? 3.306 9.433 -3.721 1.00 82.12 191 VAL A CA 1
ATOM 1570 C C . VAL A 1 191 ? 1.936 9.636 -3.064 1.00 82.12 191 VAL A C 1
ATOM 1572 O O . VAL A 1 191 ? 0.942 9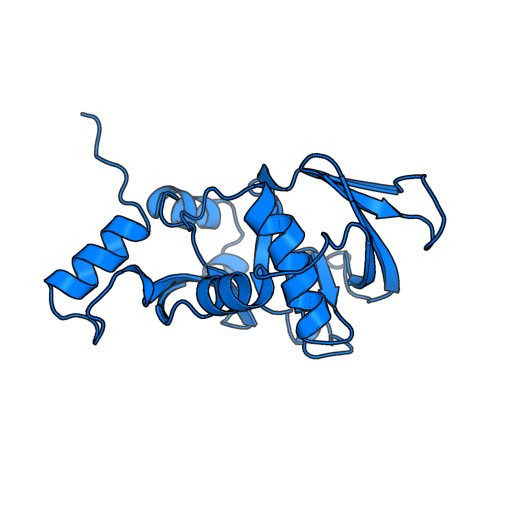.681 -3.784 1.00 82.12 191 VAL A O 1
ATOM 1575 N N . LEU A 1 192 ? 1.863 9.769 -1.734 1.00 73.50 192 LEU A N 1
ATOM 1576 C CA . LEU A 1 192 ? 0.616 9.974 -0.989 1.00 73.50 192 LEU A CA 1
ATOM 1577 C C . LEU A 1 192 ? 0.331 11.454 -0.715 1.00 73.50 192 LEU A C 1
ATOM 1579 O O . LEU A 1 192 ? -0.800 11.869 -0.909 1.00 73.50 192 LEU A O 1
ATOM 1583 N N . LEU A 1 193 ? 1.306 12.279 -0.315 1.00 64.06 193 LEU A N 1
ATOM 1584 C CA . LEU A 1 193 ? 1.024 13.687 0.029 1.00 64.06 193 LEU A CA 1
ATOM 1585 C C . LEU A 1 193 ? 0.730 14.566 -1.185 1.00 64.06 193 LEU A C 1
ATOM 1587 O O . LEU A 1 193 ? 0.105 15.608 -1.035 1.00 64.06 193 LEU A O 1
ATOM 1591 N N . ILE A 1 194 ? 1.188 14.179 -2.377 1.00 54.59 194 ILE A N 1
ATOM 1592 C CA . ILE A 1 194 ? 0.930 14.966 -3.589 1.00 54.59 194 ILE A CA 1
ATOM 1593 C C . ILE A 1 194 ? -0.443 14.619 -4.197 1.00 54.59 194 ILE A C 1
ATOM 1595 O O . ILE A 1 194 ? -0.996 15.431 -4.930 1.00 54.59 194 ILE A O 1
ATOM 1599 N N . ASN A 1 195 ? -1.028 13.463 -3.850 1.00 46.50 195 ASN A N 1
ATOM 1600 C CA . ASN A 1 195 ? -2.295 12.993 -4.432 1.00 46.50 195 ASN A CA 1
ATOM 1601 C C . ASN A 1 195 ? -3.441 12.851 -3.416 1.00 46.50 195 ASN A C 1
ATOM 1603 O O . ASN A 1 195 ? -4.603 12.786 -3.804 1.00 46.50 195 ASN A O 1
ATOM 1607 N N . VAL A 1 196 ? -3.150 12.806 -2.114 1.00 45.81 196 VAL A N 1
ATOM 1608 C CA . VAL A 1 196 ? -4.166 12.691 -1.067 1.00 45.81 196 VAL A CA 1
ATOM 1609 C C . VAL A 1 196 ? -4.256 14.027 -0.341 1.00 45.81 196 VAL A C 1
ATOM 1611 O O . VAL A 1 196 ? -3.290 14.474 0.274 1.00 45.81 196 VAL A O 1
ATOM 1614 N N . ASN A 1 197 ? -5.441 14.640 -0.385 1.00 39.91 197 ASN A N 1
ATOM 1615 C CA . ASN A 1 197 ? -5.844 15.752 0.479 1.00 39.91 197 ASN A CA 1
ATOM 1616 C C . ASN A 1 197 ? -5.932 15.272 1.942 1.00 39.91 197 ASN A C 1
ATOM 1618 O O . ASN A 1 197 ? -7.008 15.291 2.532 1.00 39.91 197 ASN A O 1
ATOM 1622 N N . ILE A 1 198 ? -4.834 14.779 2.522 1.00 44.19 198 ILE A N 1
ATOM 1623 C CA . ILE A 1 198 ? -4.744 14.547 3.963 1.00 44.19 198 ILE A CA 1
ATOM 1624 C C . ILE A 1 198 ? -4.706 15.948 4.575 1.00 44.19 198 ILE A C 1
ATOM 1626 O O . ILE A 1 198 ? -3.719 16.656 4.354 1.00 44.19 198 ILE A O 1
ATOM 1630 N N . PRO A 1 199 ? -5.770 16.401 5.265 1.00 38.81 199 PRO A N 1
ATOM 1631 C CA . PRO A 1 199 ? -5.751 17.714 5.880 1.00 38.81 199 PRO A CA 1
ATOM 1632 C C . PRO A 1 199 ? -4.632 17.721 6.926 1.00 38.81 199 PRO A C 1
ATOM 1634 O O . PRO A 1 199 ? -4.561 16.838 7.788 1.00 38.81 199 PRO A O 1
ATOM 1637 N N . PHE A 1 200 ? -3.717 18.675 6.778 1.00 42.31 200 PHE A N 1
ATOM 1638 C CA . PHE A 1 200 ? -2.747 19.019 7.809 1.00 42.31 200 PHE A CA 1
ATOM 1639 C C . PHE A 1 200 ? -3.410 19.891 8.869 1.00 42.31 200 PHE A C 1
ATOM 1641 O O . PHE A 1 200 ? -4.233 20.753 8.481 1.00 42.31 200 PHE A O 1
#

Organism: Romanomermis culicivorax (NCBI:txid13658)